Protein AF-0000000084497918 (afdb_homodimer)

pLDDT: mean 90.55, std 9.4, range [39.78, 98.81]

Organism: NCBI:txid312540

Secondary structure (DSSP, 8-state):
-TGGGS-HHHHHHHHHHHHHHHHHHHHHHHHHHHIIIIIHHHHGGG--HHHHHHHHHHHHHHHHHHHHHHHHHHHHHHHHHHHHH-SSTTHHHHSHHHHHHHHHHHHHHHHHHHHHHHHHHHHHHHHHHHHTT-HHHHHHHHHHHHHHHHHHHHHHHHHHHHHHHHHHH-/-TGGGS-HHHHHHHHHHHHHHHHHHHHHHHHHHHIIIIIHHHHGGG--HHHHHHHHHHHHHHHHHHHHHHHHHHHHHHHHHHHHH-SSTTHHHHSHHHHHHHHHHHHHHHHHHHHHHHHHHHHHHHHHHHHTT-HHHHHHHHHHHHHHHHHHHHHHHHHHHHHHHHHHH-

InterPro domains:
  IPR018729 Protein of unknown function DUF2269, transmembrane [PF10027] (16-165)

Radius of gyration: 22.17 Å; Cα contacts (8 Å, |Δi|>4): 293; chains: 2; bounding box: 46×60×48 Å

Foldseek 3Di:
DVCVPDPPVVVVVLVVLVVLLVVLLCLQLVVLCCCVVPVVVVLVVVVDPVVSVVVCVVVVVVSVVSNVVSLVSNVVSVVVVVCVVPVDPCCLPVPPLSVLSVVLVVLVVVLVCLLVVLCVVLVVVLVVVVVVVVVVVNVVSVVVSVVSSVVSSVSSVVSVVSVVVSVVVD/DVPVPDPPVVVVVLVVLVVLLVVLLCLQLVVLCCCVVPVVVVLVVVVDPVVSVVVCVVVVVVSVVSNVVSLVSNVVSVVVVVCVVPPDPCCLPVPPLSVLSVVLVVLVVVLVCLLVVLCVVLVVVLVVVVVVVVVVVNVVSVVVSVVSSVVSSVSSVVSVVSVVVSVVVD

Solvent-accessible surface area (backbone atoms only — not comparable to full-atom values): 17544 Å² total; per-residue (Å²): 105,80,52,75,76,48,54,70,70,56,48,51,52,48,32,51,44,50,37,53,27,52,52,24,46,21,47,40,53,9,32,50,48,35,40,66,72,35,48,55,64,46,46,62,72,68,79,41,70,69,59,37,52,52,50,52,49,50,38,48,55,54,46,48,52,53,38,52,52,21,48,54,46,33,52,54,37,48,51,54,50,46,54,70,66,45,88,47,76,66,39,40,78,72,36,74,55,26,37,45,52,48,53,38,51,52,50,50,51,51,38,51,50,52,52,50,48,45,51,56,53,53,46,53,49,41,56,56,32,58,77,68,66,41,63,69,60,42,51,54,51,50,52,53,52,49,51,53,50,49,52,40,48,51,49,49,53,50,41,52,46,43,54,42,41,39,57,50,74,89,105,80,51,76,76,48,55,70,69,57,49,50,52,49,31,50,44,50,38,53,28,51,52,24,47,22,46,40,54,8,32,51,48,35,38,66,73,36,48,54,65,45,45,61,71,68,78,40,71,68,60,38,52,51,50,52,49,50,37,48,54,53,46,48,52,53,39,53,54,21,48,53,47,33,50,55,37,48,51,53,49,46,54,69,66,45,87,45,77,65,38,40,78,73,35,73,56,26,39,45,52,47,53,38,52,53,50,49,51,52,38,50,50,53,52,50,50,46,49,56,55,52,47,52,50,41,56,57,32,56,78,67,67,40,64,69,60,41,51,54,50,50,54,52,53,49,52,53,51,49,52,41,49,53,50,48,54,51,40,52,46,43,54,42,41,39,57,50,75,90

Sequence (340 aa):
MFYLNLPPVEKIGLTIILFIHVLSAIIFVGGSIFIWLILWPESYKLNDEKIRTRLLGFVGKKFALYTNISLILLIATGLTMTYKYLENFSLYFTSTEGHILFIAEVLIIIMIVIMYGNNIYHGRLIVKLNEQNKFDEIKKIRKKTHVFSFITMILMVIIVLLMVALRVYYMFYLNLPPVEKIGLTIILFIHVLSAIIFVGGSIFIWLILWPESYKLNDEKIRTRLLGFVGKKFALYTNISLILLIATGLTMTYKYLENFSLYFTSTEGHILFIAEVLIIIMIVIMYGNNIYHGRLIVKLNEQNKFDEIKKIRKKTHVFSFITMILMVIIVLLMVALRVYY

Structure (mmCIF, N/CA/C/O backbone):
data_AF-0000000084497918-model_v1
#
loop_
_entity.id
_entity.type
_entity.pdbx_description
1 polymer 'Copper resistance protein D domain-containing protein'
#
loop_
_atom_site.group_PDB
_atom_site.id
_atom_site.type_symbol
_atom_site.label_atom_id
_atom_site.label_alt_id
_atom_site.label_comp_id
_atom_site.label_asym_id
_atom_site.label_entity_id
_atom_site.label_seq_id
_atom_site.pdbx_PDB_ins_code
_atom_site.Cartn_x
_atom_site.Cartn_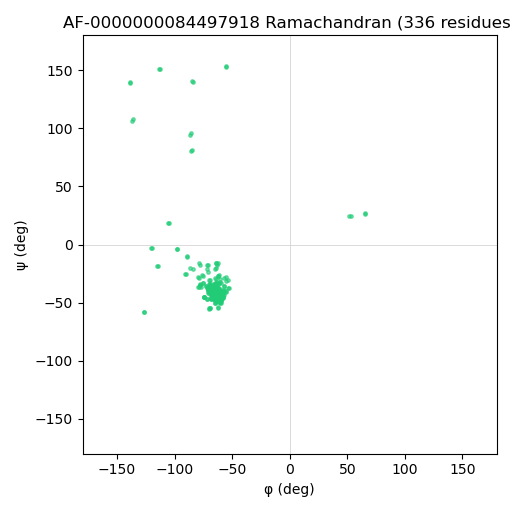y
_atom_site.Cartn_z
_atom_site.occupancy
_atom_site.B_iso_or_equiv
_atom_site.auth_seq_id
_atom_site.auth_comp_id
_atom_site.auth_asym_id
_atom_site.auth_atom_id
_atom_site.pdbx_PDB_model_num
ATOM 1 N N . MET A 1 1 ? 1.119 -23.609 -13.617 1 39.84 1 MET A N 1
ATOM 2 C CA . MET A 1 1 ? 1.863 -24.219 -14.719 1 39.84 1 MET A CA 1
ATOM 3 C C . MET A 1 1 ? 1.705 -23.406 -16 1 39.84 1 MET A C 1
ATOM 5 O O . MET A 1 1 ? 2.215 -23.781 -17.047 1 39.84 1 MET A O 1
ATOM 9 N N . PHE A 1 2 ? 0.611 -22.672 -15.922 1 45.22 2 PHE A N 1
ATOM 10 C CA . PHE A 1 2 ? 0.235 -22.047 -17.188 1 45.22 2 PHE A CA 1
ATOM 11 C C . PHE A 1 2 ? 1.388 -21.219 -17.75 1 45.22 2 PHE A C 1
ATOM 13 O O . PHE A 1 2 ? 1.629 -21.219 -18.953 1 45.22 2 PHE A O 1
ATOM 20 N N . TYR A 1 3 ? 2.193 -20.656 -16.781 1 53.22 3 TYR A N 1
ATOM 21 C CA . TYR A 1 3 ? 3.129 -19.656 -17.281 1 53.22 3 TYR A CA 1
ATOM 22 C C . TYR A 1 3 ? 4.395 -20.312 -17.828 1 53.22 3 TYR A C 1
ATOM 24 O O . TYR A 1 3 ? 5.203 -19.672 -18.484 1 53.22 3 TYR A O 1
ATOM 32 N N . LEU A 1 4 ? 4.703 -21.547 -17.438 1 53.91 4 LEU A N 1
ATOM 33 C CA . LEU A 1 4 ? 6.004 -22.156 -17.672 1 53.91 4 LEU A CA 1
ATOM 34 C C . LEU A 1 4 ? 6.285 -22.281 -19.172 1 53.91 4 LEU A C 1
ATOM 36 O O . LEU A 1 4 ? 7.426 -22.125 -19.609 1 53.91 4 LEU A O 1
ATOM 40 N N . ASN A 1 5 ? 5.211 -22.375 -19.859 1 64.5 5 ASN A N 1
ATOM 41 C CA . ASN A 1 5 ? 5.512 -22.672 -21.266 1 64.5 5 ASN A CA 1
ATOM 42 C C . ASN A 1 5 ? 5.301 -21.438 -22.141 1 64.5 5 ASN A C 1
ATOM 44 O O . ASN A 1 5 ? 5.223 -21.547 -23.359 1 64.5 5 ASN A O 1
ATOM 48 N N . LEU A 1 6 ? 5.281 -20.344 -21.484 1 70.62 6 LEU A N 1
ATOM 49 C CA . LEU A 1 6 ? 5.059 -19.141 -22.281 1 70.62 6 LEU A CA 1
ATOM 50 C C . LEU A 1 6 ? 6.367 -18.641 -22.891 1 70.62 6 LEU A C 1
ATOM 52 O O . LEU A 1 6 ? 7.422 -18.75 -22.266 1 70.62 6 LEU A O 1
ATOM 56 N N . PRO A 1 7 ? 6.297 -18.203 -24.141 1 82.94 7 PRO A N 1
ATOM 57 C CA . PRO A 1 7 ? 7.484 -17.562 -24.719 1 82.94 7 PRO A CA 1
ATOM 58 C C . PRO A 1 7 ? 7.988 -16.391 -23.875 1 82.94 7 PRO A C 1
ATOM 60 O O . PRO A 1 7 ? 7.215 -15.781 -23.125 1 82.94 7 PRO A O 1
ATOM 63 N N . PRO A 1 8 ? 9.25 -16.109 -23.953 1 79.75 8 PRO A N 1
ATOM 64 C CA . PRO A 1 8 ? 9.859 -15.062 -23.141 1 79.75 8 PRO A CA 1
ATOM 65 C C . PRO A 1 8 ? 9.141 -13.727 -23.266 1 79.75 8 PRO A C 1
ATOM 67 O O . PRO A 1 8 ? 8.969 -13.016 -22.266 1 79.75 8 PRO A O 1
ATOM 70 N N . VAL A 1 9 ? 8.664 -13.359 -24.422 1 83.19 9 VAL A N 1
ATOM 71 C CA . VAL A 1 9 ? 8.008 -12.078 -24.656 1 83.19 9 VAL A CA 1
ATOM 72 C C . VAL A 1 9 ? 6.691 -12.031 -23.875 1 83.19 9 VAL A C 1
ATOM 74 O O . VAL A 1 9 ? 6.324 -10.977 -23.344 1 83.19 9 VAL A O 1
ATOM 77 N N . GLU A 1 10 ? 5.992 -13.078 -23.812 1 85.88 10 GLU A N 1
ATOM 78 C CA . GLU A 1 10 ? 4.734 -13.148 -23.078 1 85.88 10 GLU A CA 1
ATOM 79 C C . GLU A 1 10 ? 4.969 -13.07 -21.578 1 85.88 10 GLU A C 1
ATOM 81 O O . GLU A 1 10 ? 4.18 -12.461 -20.859 1 85.88 10 GLU A O 1
ATOM 86 N N . LYS A 1 11 ? 6.09 -13.617 -2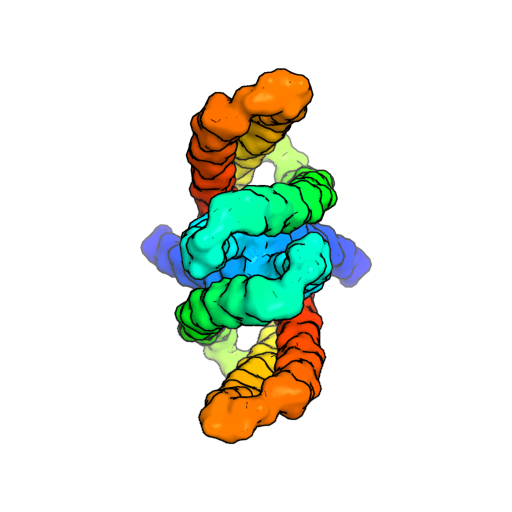1.141 1 89.94 11 LYS A N 1
ATOM 87 C CA . LYS A 1 11 ? 6.414 -13.555 -19.719 1 89.94 11 LYS A CA 1
ATOM 88 C C . LYS A 1 11 ? 6.727 -12.125 -19.297 1 89.94 11 LYS A C 1
ATOM 90 O O . LYS A 1 11 ? 6.32 -11.703 -18.203 1 89.94 11 LYS A O 1
ATOM 95 N N . ILE A 1 12 ? 7.367 -11.492 -20.156 1 91.12 12 ILE A N 1
ATOM 96 C CA . ILE A 1 12 ? 7.699 -10.102 -19.859 1 91.12 12 ILE A CA 1
ATOM 97 C C . ILE A 1 12 ? 6.422 -9.266 -19.797 1 91.12 12 ILE A C 1
ATOM 99 O O . ILE A 1 12 ? 6.238 -8.469 -18.875 1 91.12 12 ILE A O 1
ATOM 103 N N . GLY A 1 13 ? 5.559 -9.469 -20.781 1 92.75 13 GLY A N 1
ATOM 104 C CA . GLY A 1 13 ? 4.289 -8.758 -20.812 1 92.75 13 GLY A CA 1
ATOM 105 C C . GLY A 1 13 ? 3.449 -9 -19.562 1 92.75 13 GLY A C 1
ATOM 106 O O . GLY A 1 13 ? 2.885 -8.062 -19 1 92.75 13 GLY A O 1
ATOM 107 N N . LEU A 1 14 ? 3.434 -10.18 -19.109 1 93.06 14 LEU A N 1
ATOM 108 C CA . LEU A 1 14 ? 2.66 -10.531 -17.922 1 93.06 14 LEU A CA 1
ATOM 109 C C . LEU A 1 14 ? 3.283 -9.93 -16.672 1 93.06 14 LEU A C 1
ATOM 111 O O . LEU A 1 14 ? 2.566 -9.484 -15.766 1 93.06 14 LEU A O 1
ATOM 115 N N . THR A 1 15 ? 4.582 -9.977 -16.672 1 95.31 15 THR A N 1
ATOM 116 C CA . THR A 1 15 ? 5.277 -9.383 -15.539 1 95.31 15 THR A CA 1
ATOM 117 C C . THR A 1 15 ? 4.949 -7.895 -15.422 1 95.31 15 THR A C 1
ATOM 119 O O . THR A 1 15 ? 4.676 -7.395 -14.328 1 95.31 15 THR A O 1
ATOM 122 N N . ILE A 1 16 ? 4.914 -7.266 -16.547 1 97.12 16 ILE A N 1
ATOM 123 C CA . ILE A 1 16 ? 4.633 -5.836 -16.578 1 97.12 16 ILE A CA 1
ATOM 124 C C . ILE A 1 16 ? 3.197 -5.582 -16.125 1 97.12 16 ILE A C 1
ATOM 126 O O . ILE A 1 16 ? 2.951 -4.707 -15.281 1 97.12 16 ILE A O 1
ATOM 130 N N . ILE A 1 17 ? 2.281 -6.316 -16.609 1 97.31 17 ILE A N 1
ATOM 131 C CA . ILE A 1 17 ? 0.87 -6.148 -16.281 1 97.31 17 ILE A CA 1
ATOM 132 C C . ILE A 1 17 ? 0.655 -6.418 -14.789 1 97.31 17 ILE A C 1
ATOM 134 O O . ILE A 1 17 ? -0.019 -5.645 -14.102 1 97.31 17 ILE A O 1
ATOM 138 N N . LEU A 1 18 ? 1.266 -7.465 -14.336 1 97.19 18 LEU A N 1
ATOM 139 C CA . LEU A 1 18 ? 1.117 -7.824 -12.922 1 97.19 18 LEU A CA 1
ATOM 140 C C . LEU A 1 18 ? 1.774 -6.781 -12.031 1 97.19 18 LEU A C 1
ATOM 142 O O . LEU A 1 18 ? 1.247 -6.449 -10.961 1 97.19 18 LEU A O 1
ATOM 146 N N . PHE A 1 19 ? 2.902 -6.312 -12.469 1 98.25 19 PHE A N 1
ATOM 147 C CA . PHE A 1 19 ? 3.592 -5.293 -11.688 1 98.25 19 PHE A CA 1
ATOM 148 C C . PHE A 1 19 ? 2.736 -4.035 -11.562 1 98.25 19 PHE A C 1
ATOM 150 O O . PHE A 1 19 ? 2.598 -3.479 -10.477 1 98.25 19 PHE A O 1
ATOM 157 N N . ILE A 1 20 ? 2.178 -3.592 -12.656 1 98.62 20 ILE A N 1
ATOM 158 C CA . ILE A 1 20 ? 1.316 -2.414 -12.656 1 98.62 20 ILE A CA 1
ATOM 159 C C . ILE A 1 20 ? 0.116 -2.652 -11.742 1 98.62 20 ILE A C 1
ATOM 161 O O . ILE A 1 20 ? -0.272 -1.771 -10.977 1 98.62 20 ILE A O 1
ATOM 165 N N . HIS A 1 21 ? -0.454 -3.811 -11.859 1 98.62 21 HIS A N 1
ATOM 166 C CA . HIS A 1 21 ? -1.61 -4.152 -11.031 1 98.62 21 HIS A CA 1
ATOM 167 C C . HIS A 1 21 ? -1.267 -4.098 -9.547 1 98.62 21 HIS A C 1
ATOM 169 O O . HIS A 1 21 ? -1.955 -3.432 -8.773 1 98.62 21 HIS A O 1
ATOM 175 N N . VAL A 1 22 ? -0.159 -4.727 -9.172 1 98.5 22 VAL A N 1
ATOM 176 C CA . VAL A 1 22 ? 0.232 -4.84 -7.773 1 98.5 22 VAL A CA 1
ATOM 177 C C . VAL A 1 22 ? 0.614 -3.465 -7.23 1 98.5 22 VAL A C 1
ATOM 179 O O . VAL A 1 22 ? 0.212 -3.092 -6.125 1 98.5 22 VAL A O 1
ATOM 182 N N . LEU A 1 23 ? 1.349 -2.723 -7.984 1 98.69 23 LEU A N 1
ATOM 183 C CA . LEU A 1 23 ? 1.743 -1.387 -7.551 1 98.69 23 LEU A CA 1
ATOM 184 C C . LEU A 1 23 ? 0.522 -0.493 -7.363 1 98.69 23 LEU A C 1
ATOM 186 O O . LEU A 1 23 ? 0.448 0.271 -6.398 1 98.69 23 LEU A O 1
ATOM 190 N N . SER A 1 24 ? -0.4 -0.562 -8.289 1 98.81 24 SER A N 1
ATOM 191 C CA . SER A 1 24 ? -1.634 0.21 -8.18 1 98.81 24 SER A CA 1
ATOM 192 C C . SER A 1 24 ? -2.424 -0.177 -6.934 1 98.81 24 SER A C 1
ATOM 194 O O . SER A 1 24 ? -2.977 0.687 -6.25 1 98.81 24 SER A O 1
ATOM 196 N N . ALA A 1 25 ? -2.455 -1.446 -6.66 1 98.75 25 ALA A N 1
ATOM 197 C CA . ALA A 1 25 ? -3.141 -1.917 -5.461 1 98.75 25 ALA A CA 1
ATOM 198 C C . ALA A 1 25 ? -2.453 -1.397 -4.199 1 98.75 25 ALA A C 1
ATOM 200 O O . ALA A 1 25 ? -3.119 -0.993 -3.244 1 98.75 25 ALA A O 1
ATOM 201 N N . ILE A 1 26 ? -1.16 -1.351 -4.199 1 98.81 26 ILE A N 1
ATOM 202 C CA . ILE A 1 26 ? -0.374 -0.881 -3.062 1 98.81 26 ILE A CA 1
ATOM 203 C C . ILE A 1 26 ? -0.672 0.593 -2.803 1 98.81 26 ILE A C 1
ATOM 205 O O . ILE A 1 26 ? -0.871 0.999 -1.654 1 98.81 26 ILE A O 1
ATOM 209 N N . ILE A 1 27 ? -0.732 1.317 -3.852 1 98.69 27 ILE A N 1
ATOM 210 C CA . ILE A 1 27 ? -0.977 2.75 -3.723 1 98.69 27 ILE A CA 1
ATOM 211 C C . ILE A 1 27 ? -2.402 2.986 -3.23 1 98.69 27 ILE A C 1
ATOM 213 O O . ILE A 1 27 ? -2.625 3.77 -2.303 1 98.69 27 ILE A O 1
ATOM 217 N N . PHE A 1 28 ? -3.334 2.301 -3.84 1 98.62 28 PHE A N 1
ATOM 218 C CA . PHE A 1 28 ? -4.75 2.492 -3.549 1 98.62 28 PHE A CA 1
ATOM 219 C C . PHE A 1 28 ? -5.09 1.974 -2.158 1 98.62 28 PHE A C 1
ATOM 221 O O . PHE A 1 28 ? -5.551 2.732 -1.301 1 98.62 28 PHE A O 1
ATOM 228 N N . VAL A 1 29 ? -4.781 0.754 -1.876 1 98.62 29 VAL A N 1
ATOM 229 C CA . VAL A 1 29 ? -5.133 0.127 -0.606 1 98.62 29 VAL A CA 1
ATOM 230 C C . VAL A 1 29 ? -4.223 0.655 0.5 1 98.62 29 VAL A C 1
ATOM 232 O O . VAL A 1 29 ? -4.691 1.01 1.583 1 98.62 29 VAL A O 1
ATOM 235 N N . GLY A 1 30 ? -2.98 0.732 0.245 1 98.56 30 GLY A N 1
ATOM 236 C CA . GLY A 1 30 ? -2.027 1.227 1.226 1 98.56 30 GLY A CA 1
ATOM 237 C C . GLY A 1 30 ? -2.275 2.67 1.622 1 98.56 30 GLY A C 1
ATOM 238 O O . GLY A 1 30 ? -2.145 3.027 2.795 1 98.56 30 GLY A O 1
ATOM 239 N N . GLY A 1 31 ? -2.564 3.447 0.607 1 98.25 31 GLY A N 1
ATOM 240 C CA . GLY A 1 31 ? -2.906 4.828 0.909 1 98.25 31 GLY A CA 1
ATOM 241 C C . GLY A 1 31 ? -4.148 4.965 1.769 1 98.25 31 GLY A C 1
ATOM 242 O O . GLY A 1 31 ? -4.188 5.785 2.686 1 98.25 31 GLY A O 1
ATOM 243 N N . SER A 1 32 ? -5.129 4.184 1.489 1 97.75 32 SER A N 1
ATOM 244 C CA . SER A 1 32 ? -6.359 4.203 2.271 1 97.75 32 SER A CA 1
ATOM 245 C C . SER A 1 32 ? -6.102 3.783 3.717 1 97.75 32 SER A C 1
ATOM 247 O O . SER A 1 32 ? -6.609 4.41 4.648 1 97.75 32 SER A O 1
ATOM 249 N N . ILE A 1 33 ? -5.332 2.787 3.877 1 98.31 33 ILE A N 1
ATOM 250 C CA . ILE A 1 33 ? -5 2.311 5.215 1 98.31 33 ILE A CA 1
ATOM 251 C C . ILE A 1 33 ? -4.195 3.375 5.957 1 98.31 33 ILE A C 1
ATOM 253 O O . ILE A 1 33 ? -4.414 3.613 7.148 1 98.31 33 ILE A O 1
ATOM 257 N N . PHE A 1 34 ? -3.303 4.023 5.273 1 98.56 34 PHE A N 1
ATOM 258 C CA . PHE A 1 34 ? -2.484 5.078 5.859 1 98.56 34 PHE A CA 1
ATOM 259 C C . PHE A 1 34 ? -3.355 6.207 6.395 1 98.56 34 PHE A C 1
ATOM 261 O O . PHE A 1 34 ? -3.146 6.688 7.512 1 98.56 34 PHE A O 1
ATOM 268 N N . ILE A 1 35 ? -4.289 6.602 5.598 1 96.88 35 ILE A N 1
ATOM 269 C CA . ILE A 1 35 ? -5.16 7.699 6 1 96.88 35 ILE A CA 1
ATOM 270 C C . ILE A 1 35 ? -5.922 7.316 7.266 1 96.88 35 ILE A C 1
ATOM 272 O O . ILE A 1 35 ? -5.965 8.086 8.227 1 96.88 35 ILE A O 1
ATOM 276 N N . TRP A 1 36 ? -6.391 6.16 7.297 1 95.94 36 TRP A N 1
ATOM 277 C CA . TRP A 1 36 ? -7.262 5.77 8.398 1 95.94 36 TRP A CA 1
ATOM 278 C C . TRP A 1 36 ? -6.449 5.438 9.648 1 95.94 36 TRP A C 1
ATOM 280 O O . TRP A 1 36 ? -6.852 5.762 10.766 1 95.94 36 TRP A O 1
ATOM 290 N N . LEU A 1 37 ? -5.301 4.848 9.5 1 96 37 LEU A N 1
ATOM 291 C CA . LEU A 1 37 ? -4.559 4.355 10.656 1 96 37 LEU A CA 1
ATOM 292 C C . LEU A 1 37 ? -3.605 5.422 11.18 1 96 37 LEU A C 1
ATOM 294 O O . LEU A 1 37 ? -3.258 5.418 12.367 1 96 37 LEU A O 1
ATOM 298 N N . ILE A 1 38 ? -3.229 6.301 10.297 1 97.44 38 ILE A N 1
ATOM 299 C CA . ILE A 1 38 ? -2.104 7.137 10.703 1 97.44 38 ILE A CA 1
ATOM 300 C C . ILE A 1 38 ? -2.471 8.609 10.539 1 97.44 38 ILE A C 1
ATOM 302 O O . ILE A 1 38 ? -2.557 9.352 11.523 1 97.44 38 ILE A O 1
ATOM 306 N N . LEU A 1 39 ? -2.832 9.039 9.383 1 96.94 39 LEU A N 1
ATOM 307 C CA . LEU A 1 39 ? -3.014 10.469 9.133 1 96.94 39 LEU A CA 1
ATOM 308 C C . LEU A 1 39 ? -4.219 11.008 9.891 1 96.94 39 LEU A C 1
ATOM 310 O O . LEU A 1 39 ? -4.121 12.039 10.562 1 96.94 39 LEU A O 1
ATOM 314 N N . TRP A 1 40 ? -5.277 10.258 9.805 1 93.88 40 TRP A N 1
ATOM 315 C CA . TRP A 1 40 ? -6.516 10.727 10.414 1 93.88 40 TRP A CA 1
ATOM 316 C C . TRP A 1 40 ? -6.359 10.883 11.922 1 93.88 40 TRP A C 1
ATOM 318 O O . TRP A 1 40 ? -6.582 11.969 12.461 1 93.88 40 TRP A O 1
ATOM 328 N N . PRO A 1 41 ? -5.945 9.93 12.633 1 94.94 41 PRO A N 1
ATOM 329 C CA . PRO A 1 41 ? -5.809 10.102 14.078 1 94.94 41 PRO A CA 1
ATOM 330 C C . PRO A 1 41 ? -4.734 11.117 14.453 1 94.94 41 PRO A C 1
ATOM 332 O O . PRO A 1 41 ? -4.914 11.898 15.398 1 94.94 41 PRO A O 1
ATOM 335 N N . GLU A 1 42 ? -3.654 11.211 13.719 1 95.19 42 GLU A N 1
ATOM 336 C CA . GLU A 1 42 ? -2.551 12.094 14.078 1 95.19 42 GLU A CA 1
ATOM 337 C C . GLU A 1 42 ? -2.889 13.547 13.766 1 95.19 42 GLU A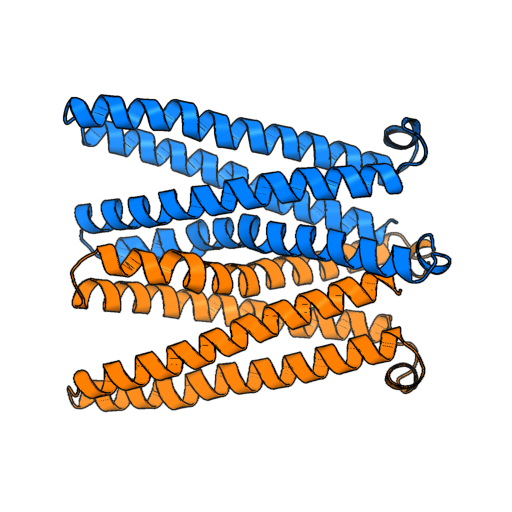 C 1
ATOM 339 O O . GLU A 1 42 ? -2.342 14.461 14.383 1 95.19 42 GLU A O 1
ATOM 344 N N . SER A 1 43 ? -3.756 13.758 12.82 1 92.31 43 SER A N 1
ATOM 345 C CA . SER A 1 43 ? -4.145 15.117 12.469 1 92.31 43 SER A CA 1
ATOM 346 C C . SER A 1 43 ? -4.871 15.805 13.625 1 92.31 43 SER A C 1
ATOM 348 O O . SER A 1 43 ? -4.898 17.031 13.703 1 92.31 43 SER A O 1
ATOM 350 N N . TYR A 1 44 ? -5.43 15.094 14.562 1 92.25 44 TYR A N 1
ATOM 351 C CA . TYR A 1 44 ? -6.129 15.656 15.703 1 92.25 44 TYR A CA 1
ATOM 352 C C . TYR A 1 44 ? -5.148 16.312 16.672 1 92.25 44 TYR A C 1
ATOM 354 O O . TYR A 1 44 ? -5.539 17.141 17.5 1 92.25 44 TYR A O 1
ATOM 362 N N . LYS A 1 45 ? -3.926 16.016 16.594 1 93.12 45 LYS A N 1
ATOM 363 C CA . LYS A 1 45 ? -2.914 16.531 17.516 1 93.12 45 LYS A CA 1
ATOM 364 C C . LYS A 1 45 ? -2.525 17.969 17.141 1 93.12 45 LYS A C 1
ATOM 366 O O . LYS A 1 45 ? -1.876 18.656 17.922 1 93.12 45 LYS A O 1
ATOM 371 N N . LEU A 1 46 ? -2.842 18.422 15.984 1 89.62 46 LEU A N 1
ATOM 372 C CA . LEU A 1 46 ? -2.607 19.797 15.586 1 89.62 46 LEU A CA 1
ATOM 373 C C . LEU A 1 46 ? -3.414 20.766 16.453 1 89.62 46 LEU A C 1
ATOM 375 O O . LEU A 1 46 ? -3.082 21.938 16.562 1 89.62 46 LEU A O 1
ATOM 379 N N . ASN A 1 47 ? -4.387 20.391 17.141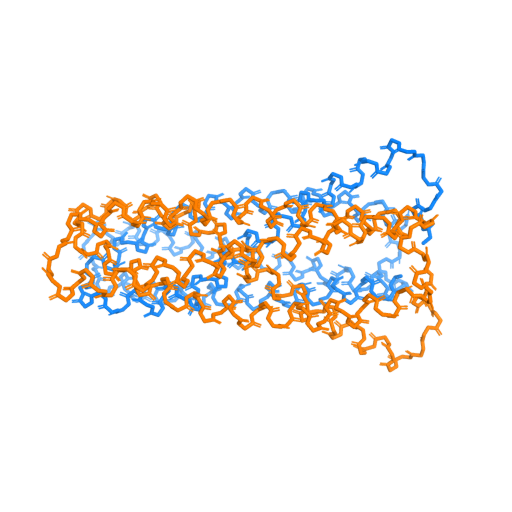 1 87.31 47 ASN A N 1
ATOM 380 C CA . ASN A 1 47 ? -5.211 21.172 18.062 1 87.31 47 ASN A CA 1
ATOM 381 C C . ASN A 1 47 ? -5.77 22.422 17.406 1 87.31 47 ASN A C 1
ATOM 383 O O . ASN A 1 47 ? -5.848 23.484 18.031 1 87.31 47 ASN A O 1
ATOM 387 N N . ASP A 1 48 ? -5.926 22.5 16.125 1 89.06 48 ASP A N 1
ATOM 388 C CA . ASP A 1 48 ? -6.559 23.547 15.32 1 89.06 48 ASP A CA 1
ATOM 389 C C . ASP A 1 48 ? -7.434 22.938 14.227 1 89.06 48 ASP A C 1
ATOM 391 O O . ASP A 1 48 ? -6.922 22.453 13.211 1 89.06 48 ASP A O 1
ATOM 395 N N . GLU A 1 49 ? -8.711 23.031 14.422 1 86.31 49 GLU A N 1
ATOM 396 C CA . GLU A 1 49 ? -9.68 22.359 13.555 1 86.31 49 GLU A CA 1
ATOM 397 C C . GLU A 1 49 ? -9.641 22.938 12.141 1 86.31 49 GLU A C 1
ATOM 399 O O . GLU A 1 49 ? -9.82 22.203 11.164 1 86.31 49 GLU A O 1
ATOM 404 N N . LYS A 1 50 ? -9.43 24.188 12.008 1 86.75 50 LYS A N 1
ATOM 405 C CA . LYS A 1 50 ? -9.383 24.828 10.695 1 86.75 50 LYS A CA 1
ATOM 406 C C . LYS A 1 50 ? -8.18 24.344 9.898 1 86.75 50 LYS A C 1
ATOM 408 O O . LYS A 1 50 ? -8.305 24.016 8.711 1 86.75 50 LYS A O 1
ATOM 413 N N . ILE A 1 51 ? -7.09 24.234 10.57 1 89.44 51 ILE A N 1
ATOM 414 C CA . ILE A 1 51 ? -5.859 23.797 9.922 1 89.44 51 ILE A CA 1
ATOM 415 C C . ILE A 1 51 ? -5.98 22.312 9.555 1 89.44 51 ILE A C 1
ATOM 417 O O . ILE A 1 51 ? -5.598 21.906 8.461 1 89.44 51 ILE A O 1
ATOM 421 N N . ARG A 1 52 ? -6.559 21.578 10.453 1 90.12 52 ARG A N 1
ATOM 422 C CA . ARG A 1 52 ? -6.766 20.156 10.234 1 90.12 52 ARG A CA 1
ATOM 423 C C . ARG A 1 52 ? -7.641 19.922 9.008 1 90.12 52 ARG A C 1
ATOM 425 O O . ARG A 1 52 ? -7.309 19.094 8.148 1 90.12 52 ARG A O 1
ATOM 432 N N . THR A 1 53 ? -8.734 20.609 8.938 1 84.88 53 THR A N 1
ATOM 433 C CA . THR A 1 53 ? -9.68 20.453 7.84 1 84.88 53 THR A CA 1
ATOM 434 C C . THR A 1 53 ? -9.031 20.828 6.512 1 84.88 53 THR A C 1
ATOM 436 O O . THR A 1 53 ? -9.242 20.156 5.5 1 84.88 53 THR A O 1
ATOM 439 N N . ARG A 1 54 ? -8.25 21.875 6.527 1 87.25 54 ARG A N 1
ATOM 440 C CA . ARG A 1 54 ? -7.555 22.297 5.316 1 87.25 54 ARG A CA 1
ATOM 441 C C . ARG A 1 54 ? -6.555 21.25 4.855 1 87.25 54 ARG A C 1
ATOM 443 O O . ARG A 1 54 ? -6.496 20.906 3.67 1 87.25 54 ARG A O 1
ATOM 450 N N . LEU A 1 55 ? -5.82 20.781 5.793 1 91.62 55 LEU A N 1
ATOM 451 C CA . LEU A 1 55 ? -4.824 19.766 5.469 1 91.62 55 LEU A CA 1
ATOM 452 C C . LEU A 1 55 ? -5.48 18.516 4.887 1 91.62 55 LEU A C 1
ATOM 454 O O . LEU A 1 55 ? -5.059 18.016 3.84 1 91.62 55 LEU A O 1
ATOM 458 N N . LEU A 1 56 ? -6.488 18 5.559 1 90.25 56 LEU A N 1
ATOM 459 C CA . LEU A 1 56 ? -7.176 16.797 5.113 1 90.25 56 LEU A CA 1
ATOM 460 C C . LEU A 1 56 ? -7.844 17.016 3.762 1 90.25 56 LEU A C 1
ATOM 462 O O . LEU A 1 56 ? -7.953 16.094 2.957 1 90.25 56 LEU A O 1
ATOM 466 N N . GLY A 1 57 ? -8.281 18.234 3.562 1 88.31 57 GLY A N 1
ATOM 467 C CA . GLY A 1 57 ? -8.828 18.594 2.262 1 88.31 57 GLY A CA 1
ATOM 468 C C . GLY A 1 57 ? -7.812 18.5 1.142 1 88.31 57 GLY A C 1
ATOM 469 O O . GLY A 1 57 ? -8.078 17.906 0.093 1 88.31 57 GLY A O 1
ATOM 470 N N . PHE A 1 58 ? -6.621 19.031 1.369 1 91.88 58 PHE A N 1
ATOM 471 C CA . PHE A 1 58 ? -5.547 19 0.382 1 91.88 58 PHE A CA 1
ATOM 472 C C . PHE A 1 58 ? -5.098 17.578 0.113 1 91.88 58 PHE A C 1
ATOM 474 O O . PHE A 1 58 ? -4.98 17.156 -1.043 1 91.88 58 PHE A O 1
ATOM 481 N N . VAL A 1 59 ? -4.887 16.891 1.154 1 95.19 59 VAL A N 1
ATOM 482 C CA . VAL A 1 59 ? -4.406 15.516 1.054 1 95.19 59 VAL A CA 1
ATOM 483 C C . VAL A 1 59 ? -5.473 14.648 0.396 1 95.19 59 VAL A C 1
ATOM 485 O O . VAL A 1 59 ? -5.168 13.828 -0.477 1 95.19 59 VAL A O 1
ATOM 488 N N . GLY A 1 60 ? -6.719 14.828 0.822 1 92.81 60 GLY A N 1
ATOM 489 C CA . GLY A 1 60 ? -7.82 14.07 0.256 1 92.81 60 GLY A CA 1
ATOM 490 C C . GLY A 1 60 ? -7.973 14.258 -1.241 1 92.81 60 GLY A C 1
ATOM 491 O O . GLY A 1 60 ? -8.211 13.297 -1.976 1 92.81 60 GLY A O 1
ATOM 492 N N . LYS A 1 61 ? -7.895 15.461 -1.676 1 91.69 61 LYS A N 1
ATOM 493 C CA . LYS A 1 61 ? -8.023 15.773 -3.096 1 91.69 61 LYS A CA 1
ATOM 494 C C . LYS A 1 61 ? -6.91 15.117 -3.908 1 91.69 61 LYS A C 1
ATOM 496 O O . LYS A 1 61 ? -7.172 14.539 -4.965 1 91.69 61 LYS A O 1
ATOM 501 N N . LYS A 1 62 ? -5.734 15.258 -3.467 1 96.75 62 LYS A N 1
ATOM 502 C CA . LYS A 1 62 ? -4.605 14.648 -4.16 1 96.75 62 LYS A CA 1
ATOM 503 C C . LYS A 1 62 ? -4.707 13.125 -4.152 1 96.75 62 LYS A C 1
ATOM 505 O O . LYS A 1 62 ? -4.465 12.477 -5.168 1 96.75 62 LYS A O 1
ATOM 510 N N . PHE A 1 63 ? -5.07 12.625 -3.018 1 96.75 63 PHE A N 1
ATOM 511 C CA . PHE A 1 63 ? -5.215 11.18 -2.918 1 96.75 63 PHE A CA 1
ATOM 512 C C . PHE A 1 63 ? -6.309 10.68 -3.85 1 96.75 63 PHE A C 1
ATOM 514 O O . PHE A 1 63 ? -6.203 9.586 -4.414 1 96.75 63 PHE A O 1
ATOM 521 N N . ALA A 1 64 ? -7.367 11.414 -3.984 1 94.06 64 ALA A N 1
ATOM 522 C CA . ALA A 1 64 ? -8.438 11.039 -4.902 1 94.06 64 ALA A CA 1
ATOM 523 C C . ALA A 1 64 ? -7.914 10.891 -6.328 1 94.06 64 ALA A C 1
ATOM 525 O O . ALA A 1 64 ? -8.336 9.992 -7.059 1 94.06 64 ALA A O 1
ATOM 526 N N . LEU A 1 65 ? -7.07 11.695 -6.711 1 96.19 65 LEU A N 1
ATOM 527 C CA . LEU A 1 65 ? -6.453 11.602 -8.031 1 96.19 65 LEU A CA 1
ATOM 528 C C . LEU A 1 65 ? -5.707 10.281 -8.188 1 96.19 65 LEU A C 1
ATOM 530 O O . LEU A 1 65 ? -5.898 9.562 -9.172 1 96.19 65 LEU A O 1
ATOM 534 N N . TYR A 1 66 ? -4.887 9.945 -7.234 1 97.69 66 TYR A N 1
ATOM 535 C CA . TYR A 1 66 ? -4.109 8.719 -7.289 1 97.69 66 TYR A CA 1
ATOM 536 C C . TYR A 1 66 ? -5.016 7.496 -7.176 1 97.69 66 TYR A C 1
ATOM 538 O O . TYR A 1 66 ? -4.738 6.449 -7.77 1 97.69 66 TYR A O 1
ATOM 546 N N . THR A 1 67 ? -6.047 7.652 -6.359 1 96.88 67 THR A N 1
ATOM 547 C CA . THR A 1 67 ? -7.039 6.59 -6.25 1 96.88 67 THR A CA 1
ATOM 548 C C . THR A 1 67 ? -7.691 6.32 -7.605 1 96.88 67 THR A C 1
ATOM 550 O O . THR A 1 67 ? -7.781 5.168 -8.039 1 96.88 67 THR A O 1
ATOM 553 N N . ASN A 1 68 ? -8.102 7.344 -8.32 1 97 68 ASN A N 1
ATOM 554 C CA . ASN A 1 68 ? -8.742 7.191 -9.617 1 97 68 ASN A CA 1
ATOM 555 C C . ASN A 1 68 ? -7.805 6.555 -10.641 1 97 68 ASN A C 1
ATOM 557 O O . ASN A 1 68 ? -8.203 5.645 -11.367 1 97 68 ASN A O 1
ATOM 561 N N . ILE A 1 69 ? -6.637 7.051 -10.648 1 98.31 69 ILE A N 1
ATOM 562 C CA . ILE A 1 69 ? -5.652 6.504 -11.578 1 98.31 69 ILE A CA 1
ATOM 563 C C . ILE A 1 69 ? -5.406 5.031 -11.25 1 98.31 69 ILE A C 1
ATOM 565 O O . ILE A 1 69 ? -5.398 4.184 -12.148 1 98.31 69 ILE A O 1
ATOM 569 N N . SER A 1 70 ? -5.215 4.715 -10.016 1 98.56 70 SER A N 1
ATOM 570 C CA . SER A 1 70 ? -4.965 3.344 -9.586 1 98.56 70 SER A CA 1
ATOM 571 C C . SER A 1 70 ? -6.137 2.432 -9.93 1 98.56 70 SER A C 1
ATOM 573 O O . SER A 1 70 ? -5.938 1.303 -10.383 1 98.56 70 SER A O 1
ATOM 575 N N . LEU A 1 71 ? -7.32 2.934 -9.75 1 98 71 LEU A N 1
ATOM 576 C CA . LEU A 1 71 ? -8.5 2.123 -10.016 1 98 71 LEU A CA 1
ATOM 577 C C . LEU A 1 71 ? -8.625 1.797 -11.5 1 98 71 LEU A C 1
ATOM 579 O O . LEU A 1 71 ? -8.969 0.672 -11.867 1 98 71 LEU A O 1
ATOM 583 N N . ILE A 1 72 ? -8.391 2.764 -12.32 1 98.38 72 ILE A N 1
ATOM 584 C CA . ILE A 1 72 ? -8.422 2.545 -13.758 1 98.38 72 ILE A CA 1
ATOM 585 C C . ILE A 1 72 ? -7.402 1.478 -14.141 1 98.38 72 ILE A C 1
ATOM 587 O O . ILE A 1 72 ? -7.715 0.547 -14.891 1 98.38 72 ILE A O 1
ATOM 591 N N . LEU A 1 73 ? -6.227 1.617 -13.609 1 98.75 73 LEU A N 1
ATOM 592 C CA . LEU A 1 73 ? -5.16 0.661 -13.898 1 98.75 73 LEU A CA 1
ATOM 593 C C . LEU A 1 73 ? -5.504 -0.715 -13.336 1 98.75 73 LEU A C 1
ATOM 595 O O . LEU A 1 73 ? -5.254 -1.734 -13.984 1 98.75 73 LEU A O 1
ATOM 599 N N . LEU A 1 74 ? -6.059 -0.775 -12.18 1 98.69 74 LEU A N 1
ATOM 600 C CA . LEU A 1 74 ? -6.449 -2.033 -11.555 1 98.69 74 LEU A CA 1
ATOM 601 C C . LEU A 1 74 ? -7.508 -2.75 -12.383 1 98.69 74 LEU A C 1
ATOM 603 O O . LEU A 1 74 ? -7.414 -3.961 -12.609 1 98.69 74 LEU A O 1
ATOM 607 N N . ILE A 1 75 ? -8.484 -1.982 -12.797 1 98 75 ILE A N 1
ATOM 608 C CA . ILE A 1 75 ? -9.57 -2.568 -13.578 1 98 75 ILE A CA 1
ATOM 609 C C . ILE A 1 75 ? -9.023 -3.072 -14.914 1 98 75 ILE A C 1
ATOM 611 O O . ILE A 1 75 ? -9.289 -4.211 -15.312 1 98 75 ILE A O 1
ATOM 615 N N . ALA A 1 76 ? -8.266 -2.266 -15.57 1 98.19 76 ALA A N 1
ATOM 616 C CA . ALA A 1 76 ? -7.719 -2.625 -16.875 1 98.19 76 ALA A CA 1
ATOM 617 C C . ALA A 1 76 ? -6.82 -3.855 -16.781 1 98.19 76 ALA A C 1
ATOM 619 O O . ALA A 1 76 ? -6.973 -4.809 -17.547 1 98.19 76 ALA A O 1
ATOM 620 N N . THR A 1 77 ? -5.898 -3.875 -15.852 1 98 77 THR A N 1
ATOM 621 C CA . THR A 1 77 ? -4.973 -4.992 -15.703 1 98 77 THR A CA 1
ATOM 622 C C . THR A 1 77 ? -5.691 -6.219 -15.156 1 98 77 THR A C 1
ATOM 624 O O . THR A 1 77 ? -5.43 -7.344 -15.586 1 98 77 THR A O 1
ATOM 627 N N . GLY A 1 78 ? -6.602 -5.992 -14.219 1 96.69 78 GLY A N 1
ATOM 628 C CA . GLY A 1 78 ? -7.363 -7.102 -13.664 1 96.69 78 GLY A CA 1
ATOM 629 C C . GLY A 1 78 ? -8.203 -7.824 -14.703 1 96.69 78 GLY A C 1
ATOM 630 O O . GLY A 1 78 ? -8.227 -9.055 -14.734 1 96.69 78 GLY A O 1
ATOM 631 N N . LEU A 1 79 ? -8.867 -7.09 -15.523 1 95.12 79 LEU A N 1
ATOM 632 C CA . LEU A 1 79 ? -9.695 -7.684 -16.578 1 95.12 79 LEU A CA 1
ATOM 633 C C . LEU A 1 79 ? -8.828 -8.422 -17.578 1 95.12 79 LEU A C 1
ATOM 635 O O . LEU A 1 79 ? -9.211 -9.492 -18.078 1 95.12 79 LEU A O 1
ATOM 639 N N . THR A 1 80 ? -7.723 -7.875 -17.922 1 94.75 80 THR A N 1
ATOM 640 C CA . THR A 1 80 ? -6.797 -8.523 -18.859 1 94.75 80 THR A CA 1
ATOM 641 C C . THR A 1 80 ? -6.316 -9.859 -18.297 1 94.75 80 THR A C 1
ATOM 643 O O . THR A 1 80 ? -6.328 -10.867 -19 1 94.75 80 THR A O 1
ATOM 646 N N . MET A 1 81 ? -5.984 -9.898 -17.062 1 93.56 81 MET A N 1
ATOM 647 C CA . MET A 1 81 ? -5.496 -11.133 -16.438 1 93.56 81 MET A CA 1
ATOM 648 C C . MET A 1 81 ? -6.625 -12.141 -16.281 1 93.56 81 MET A C 1
ATOM 650 O O . MET A 1 81 ? -6.41 -13.344 -16.422 1 93.56 81 MET A O 1
ATOM 654 N N . THR A 1 82 ? -7.785 -11.625 -15.953 1 92.31 82 THR A N 1
ATOM 655 C CA . THR A 1 82 ? -8.945 -12.508 -15.844 1 92.31 82 THR A CA 1
ATOM 656 C C . THR A 1 82 ? -9.242 -13.172 -17.188 1 92.31 82 THR A C 1
ATOM 658 O O . THR A 1 82 ? -9.531 -14.375 -17.234 1 92.31 82 THR A O 1
ATOM 661 N N . TYR A 1 83 ? -9.156 -12.422 -18.219 1 90.06 83 TYR A N 1
ATOM 662 C CA . TYR A 1 83 ? -9.414 -12.938 -19.547 1 90.06 83 TYR A CA 1
ATOM 663 C C . TYR A 1 83 ? -8.414 -14.031 -19.922 1 90.06 83 TYR A C 1
ATOM 665 O O . TYR A 1 83 ? -8.789 -15.047 -20.5 1 90.06 83 TYR A O 1
ATOM 673 N N . LYS A 1 84 ? -7.234 -13.875 -19.578 1 85.19 84 LYS A N 1
ATOM 674 C CA . LYS A 1 84 ? -6.191 -14.852 -19.875 1 85.19 84 LYS A CA 1
ATOM 675 C C . LYS A 1 84 ? -6.336 -16.094 -19.016 1 85.19 84 LYS A C 1
ATOM 677 O O . LYS A 1 84 ? -6.02 -17.203 -19.438 1 85.19 84 LYS A O 1
ATOM 682 N N . TYR A 1 85 ? -6.746 -15.797 -17.875 1 82.44 85 TYR A N 1
ATOM 683 C CA . TYR A 1 85 ? -6.887 -16.891 -16.922 1 82.44 85 TYR A CA 1
ATOM 684 C C . TYR A 1 85 ? -8.109 -17.734 -17.234 1 82.44 85 TYR A C 1
ATOM 686 O O . TYR A 1 85 ? -8.039 -18.969 -17.203 1 82.44 85 TYR A O 1
ATOM 694 N N . LEU A 1 86 ? -9.219 -17.062 -17.516 1 82.62 86 LEU A N 1
ATOM 695 C CA . LEU A 1 86 ? -10.469 -17.781 -17.766 1 82.62 86 LEU A CA 1
ATOM 696 C C . LEU A 1 86 ? -10.578 -18.188 -19.219 1 82.62 86 LEU A C 1
ATOM 698 O O . LEU A 1 86 ? -10.891 -17.359 -20.078 1 82.62 86 LEU A O 1
ATOM 702 N N . GLU A 1 87 ? -10.234 -19.25 -19.625 1 79.25 87 GLU A N 1
ATOM 703 C CA . GLU A 1 87 ? -10.367 -19.75 -21 1 79.25 87 GLU A CA 1
ATOM 704 C C . GLU A 1 87 ? -11.836 -19.812 -21.422 1 79.25 87 GLU A C 1
ATOM 706 O O . GLU A 1 87 ? -12.156 -19.594 -22.594 1 79.25 87 GLU A O 1
ATOM 711 N N . ASN A 1 88 ? -12.664 -20.109 -20.422 1 85.56 88 ASN A N 1
ATOM 712 C CA . ASN A 1 88 ? -14.109 -20.219 -20.625 1 85.56 88 ASN A CA 1
ATOM 713 C C . ASN A 1 88 ? -14.891 -19.578 -19.484 1 85.56 88 ASN A C 1
ATOM 715 O O . ASN A 1 88 ? -14.547 -19.75 -18.312 1 85.56 88 ASN A O 1
ATOM 719 N N . PHE A 1 89 ? -15.906 -18.922 -19.844 1 87.5 89 PHE A N 1
ATOM 720 C CA . PHE A 1 89 ? -16.719 -18.188 -18.891 1 87.5 89 PHE A CA 1
ATOM 721 C C . PHE A 1 89 ? -17.391 -19.125 -17.891 1 87.5 89 PHE A C 1
ATOM 723 O O . PHE A 1 89 ? -17.641 -18.75 -16.75 1 87.5 89 PHE A O 1
ATOM 730 N N . SER A 1 90 ? -17.656 -20.281 -18.281 1 88 90 SER A N 1
ATOM 731 C CA . SER A 1 90 ? -18.312 -21.234 -17.406 1 88 90 SER A CA 1
ATOM 732 C C . SER A 1 90 ? -17.453 -21.578 -16.188 1 88 90 SER A C 1
ATOM 734 O O . SER A 1 90 ? -17.969 -22.047 -15.172 1 88 90 SER A O 1
ATOM 736 N N . LEU A 1 91 ? -16.234 -21.25 -16.297 1 86.62 91 LEU A N 1
ATOM 737 C CA . LEU A 1 91 ? -15.305 -21.594 -15.234 1 86.62 91 LEU A CA 1
ATOM 738 C C . LEU A 1 91 ? -15.555 -20.719 -14 1 86.62 91 LEU A C 1
ATOM 740 O O . LEU A 1 91 ? -15.227 -21.125 -12.883 1 86.62 91 LEU A O 1
ATOM 744 N N . TYR A 1 92 ? -16.172 -19.641 -14.258 1 89.62 92 TYR A N 1
ATOM 745 C CA . TYR A 1 92 ? -16.547 -18.781 -13.133 1 89.62 92 TYR A CA 1
ATOM 746 C C . TYR A 1 92 ? -17.406 -19.562 -12.133 1 89.62 92 TYR A C 1
ATOM 748 O O . TYR A 1 92 ? -17.328 -19.312 -10.93 1 89.62 92 TYR A O 1
ATOM 756 N N . PHE A 1 93 ? -18.109 -20.531 -12.656 1 91.06 93 PHE A N 1
ATOM 757 C CA . PHE A 1 93 ? -19.141 -21.141 -11.836 1 91.06 93 PHE A CA 1
ATOM 758 C C . PHE A 1 93 ? -18.859 -22.625 -11.641 1 91.06 93 PHE A C 1
ATOM 760 O O . PHE A 1 93 ? -19.547 -23.297 -10.875 1 91.06 93 PHE A O 1
ATOM 767 N N . THR A 1 94 ? -17.844 -23.109 -12.25 1 89.56 94 THR A N 1
ATOM 768 C CA . THR A 1 94 ? -17.625 -24.562 -12.195 1 89.56 94 THR A CA 1
ATOM 769 C C . THR A 1 94 ? -16.344 -24.891 -11.445 1 89.56 94 THR A C 1
ATOM 771 O O . THR A 1 94 ? -16.141 -26.016 -11.008 1 89.56 94 THR A O 1
ATOM 774 N N . SER A 1 95 ? -15.477 -23.922 -11.305 1 87.38 95 SER A N 1
ATOM 775 C CA . SER A 1 95 ? -14.219 -24.156 -10.602 1 87.38 95 SER A CA 1
ATOM 776 C C . SER A 1 95 ? -14.141 -23.359 -9.305 1 87.38 95 SER A C 1
ATOM 778 O O . SER A 1 95 ? -14.797 -22.328 -9.172 1 87.38 95 SER A O 1
ATOM 780 N N . THR A 1 96 ? -13.438 -23.859 -8.352 1 87.38 96 THR A N 1
ATOM 781 C CA . THR A 1 96 ? -13.234 -23.172 -7.086 1 87.38 96 THR A CA 1
ATOM 782 C C . THR A 1 96 ? -12.539 -21.828 -7.309 1 87.38 96 THR A C 1
ATOM 784 O O . THR A 1 96 ? -12.945 -20.812 -6.738 1 87.38 96 THR A O 1
ATOM 787 N N . GLU A 1 97 ? -11.539 -21.812 -8.164 1 87.38 97 GLU A N 1
ATOM 788 C CA . GLU A 1 97 ? -10.82 -20.594 -8.5 1 87.38 97 GLU A CA 1
ATOM 789 C C . GLU A 1 97 ? -11.75 -19.578 -9.164 1 87.38 97 GLU A C 1
ATOM 791 O O . GLU A 1 97 ? -11.664 -18.375 -8.891 1 87.38 97 GLU A O 1
ATOM 796 N N . GLY A 1 98 ? -12.516 -20.094 -10.023 1 90.94 98 GLY A N 1
ATOM 797 C CA . GLY A 1 98 ? -13.469 -19.234 -10.688 1 90.94 98 GLY A CA 1
ATOM 798 C C . GLY A 1 98 ? -14.469 -18.594 -9.742 1 90.94 98 GLY A C 1
ATOM 799 O O . GLY A 1 98 ? -14.805 -17.422 -9.883 1 90.94 98 GLY A O 1
ATOM 800 N N . HIS A 1 99 ? -14.898 -19.328 -8.766 1 93.12 99 HIS A N 1
ATOM 801 C CA . HIS A 1 99 ? -15.836 -18.797 -7.777 1 93.12 99 HIS A CA 1
ATOM 802 C C . HIS A 1 99 ? -15.203 -17.672 -6.961 1 93.12 99 HIS A C 1
ATOM 804 O O . HIS A 1 99 ? -15.836 -16.656 -6.719 1 93.12 99 HIS A O 1
ATOM 810 N N . ILE A 1 100 ? -14.016 -17.891 -6.543 1 94.44 100 ILE A N 1
ATOM 811 C CA . ILE A 1 100 ? -13.305 -16.875 -5.766 1 94.44 100 ILE A CA 1
ATOM 812 C C . ILE A 1 100 ? -13.148 -15.609 -6.59 1 94.44 100 ILE A C 1
ATOM 814 O O . ILE A 1 100 ? -13.406 -14.508 -6.094 1 94.44 100 ILE A O 1
ATOM 818 N N . LEU A 1 101 ? -12.742 -15.812 -7.801 1 94.94 101 LEU A N 1
ATOM 819 C CA . LEU A 1 101 ? -12.555 -14.68 -8.703 1 94.94 101 LEU A CA 1
ATOM 820 C C . LEU A 1 101 ? -13.859 -13.93 -8.922 1 94.94 101 LEU A C 1
ATOM 822 O O . LEU A 1 101 ? -13.883 -12.695 -8.906 1 94.94 101 LEU A O 1
ATOM 826 N N . PHE A 1 102 ? -14.914 -14.617 -9.062 1 95.31 102 PHE A N 1
ATOM 827 C CA . PHE A 1 102 ? -16.234 -14.023 -9.273 1 95.31 102 PHE A CA 1
ATOM 828 C C . PHE A 1 102 ? -16.656 -13.203 -8.062 1 95.31 102 PHE A C 1
ATOM 830 O O . PHE A 1 102 ? -17.078 -12.047 -8.203 1 95.31 102 PHE A O 1
ATOM 837 N N . ILE A 1 103 ? -16.547 -13.734 -6.93 1 97.12 103 ILE A N 1
ATOM 838 C CA . ILE A 1 103 ? -16.938 -13.047 -5.699 1 97.12 103 ILE A CA 1
ATOM 839 C C . ILE A 1 103 ? -16.094 -11.781 -5.539 1 97.12 103 ILE A C 1
ATOM 841 O O . ILE A 1 103 ? -16.625 -10.719 -5.195 1 97.12 103 ILE A O 1
ATOM 845 N N . ALA A 1 104 ? -14.82 -11.922 -5.773 1 97.31 104 ALA A N 1
ATOM 846 C CA . ALA A 1 104 ? -13.938 -10.766 -5.664 1 97.31 104 ALA A CA 1
ATOM 847 C C . ALA A 1 104 ? -14.375 -9.656 -6.617 1 97.31 104 ALA A C 1
ATOM 849 O O . ALA A 1 104 ? -14.406 -8.484 -6.238 1 97.31 104 ALA A O 1
ATOM 850 N N . GLU A 1 105 ? -14.703 -9.984 -7.785 1 97.31 105 GLU A N 1
ATOM 851 C CA . GLU A 1 105 ? -15.094 -8.992 -8.781 1 97.31 105 GLU A CA 1
ATOM 852 C C . GLU A 1 105 ? -16.406 -8.32 -8.414 1 97.31 105 GLU A C 1
ATOM 854 O O . GLU A 1 105 ? -16.594 -7.125 -8.641 1 97.31 105 GLU A O 1
ATOM 859 N N . VAL A 1 106 ? -17.312 -9.078 -7.898 1 97.81 106 VAL A N 1
ATOM 860 C CA . VAL A 1 106 ? -18.562 -8.508 -7.426 1 97.81 106 VAL A CA 1
ATOM 861 C C . VAL A 1 106 ? -18.297 -7.527 -6.289 1 97.81 106 VAL A C 1
ATOM 863 O O . VAL A 1 106 ? -18.859 -6.426 -6.266 1 97.81 106 VAL A O 1
ATOM 866 N N . LEU A 1 107 ? -17.453 -7.918 -5.375 1 98.31 107 LEU A N 1
ATOM 867 C CA . LEU A 1 107 ? -17.094 -7.051 -4.258 1 98.31 107 LEU A CA 1
ATOM 868 C C . LEU A 1 107 ? -16.406 -5.785 -4.75 1 98.31 107 LEU A C 1
ATOM 870 O O . LEU A 1 107 ? -16.594 -4.707 -4.18 1 98.31 107 LEU A O 1
ATOM 874 N N . ILE A 1 108 ? -15.602 -5.93 -5.785 1 98.38 108 ILE A N 1
ATOM 875 C CA . ILE A 1 108 ? -14.93 -4.773 -6.367 1 98.38 108 ILE A CA 1
ATOM 876 C C . ILE A 1 108 ? -15.969 -3.797 -6.914 1 98.38 108 ILE A C 1
ATOM 878 O O . ILE A 1 108 ? -15.867 -2.588 -6.695 1 98.38 108 ILE A O 1
ATOM 882 N N . ILE A 1 109 ? -16.953 -4.293 -7.586 1 98.06 109 ILE A N 1
ATOM 883 C CA . ILE A 1 109 ? -18.016 -3.455 -8.133 1 98.06 109 ILE A CA 1
ATOM 884 C C . ILE A 1 109 ? -18.75 -2.744 -7.004 1 98.06 109 ILE A C 1
ATOM 886 O O . ILE A 1 109 ? -19 -1.537 -7.07 1 98.06 109 ILE A O 1
ATOM 890 N N . ILE A 1 110 ? -19.094 -3.463 -5.996 1 98.06 110 ILE A N 1
ATOM 891 C CA . ILE A 1 110 ? -19.781 -2.895 -4.84 1 98.06 110 ILE A CA 1
ATOM 892 C C . ILE A 1 110 ? -18.906 -1.798 -4.219 1 98.06 110 ILE A C 1
ATOM 894 O O . ILE A 1 110 ? -19.406 -0.715 -3.9 1 98.06 110 ILE A O 1
ATOM 898 N N . MET A 1 111 ? -17.641 -2.08 -4.051 1 97.81 111 MET A N 1
ATOM 899 C CA . MET A 1 111 ? -16.703 -1.112 -3.48 1 97.81 111 MET A CA 1
ATOM 900 C C . MET A 1 111 ? -16.688 0.169 -4.309 1 97.81 111 MET A C 1
ATOM 902 O O . MET A 1 111 ? -16.719 1.27 -3.756 1 97.81 111 MET A O 1
ATOM 906 N N . ILE A 1 112 ? -16.625 0.032 -5.602 1 97.31 112 ILE A N 1
ATOM 907 C CA . ILE A 1 112 ? -16.562 1.175 -6.504 1 97.31 112 ILE A CA 1
ATOM 908 C C . ILE A 1 112 ? -17.844 1.997 -6.395 1 97.31 112 ILE A C 1
ATOM 910 O O . ILE A 1 112 ? -17.797 3.227 -6.324 1 97.31 112 ILE A O 1
ATOM 914 N N . VAL A 1 113 ? -18.953 1.35 -6.348 1 96.81 113 VAL A N 1
ATOM 915 C CA . VAL A 1 113 ? -20.25 2.018 -6.242 1 96.81 113 VAL A CA 1
ATOM 916 C C . VAL A 1 113 ? -20.328 2.799 -4.934 1 96.81 113 VAL A C 1
ATOM 918 O O . VAL A 1 113 ? -20.734 3.961 -4.922 1 96.81 113 VAL A O 1
ATOM 921 N N . ILE A 1 114 ? -19.891 2.195 -3.863 1 96.25 114 ILE A N 1
ATOM 922 C CA . ILE A 1 114 ? -19.922 2.854 -2.561 1 96.25 114 ILE A CA 1
ATOM 923 C C . ILE A 1 114 ? -18.969 4.051 -2.568 1 96.25 114 ILE A C 1
ATOM 925 O O . ILE A 1 114 ? -19.344 5.141 -2.123 1 96.25 114 ILE A O 1
ATOM 929 N N . MET A 1 115 ? -17.844 3.836 -3.084 1 94.81 115 MET A N 1
ATOM 930 C CA . MET A 1 115 ? -16.812 4.871 -3.074 1 94.81 115 MET A CA 1
ATOM 931 C C . MET A 1 115 ? -17.234 6.07 -3.916 1 94.81 115 MET A C 1
ATOM 933 O O . MET A 1 115 ? -17.219 7.207 -3.439 1 94.81 115 MET A O 1
ATOM 937 N N . TYR A 1 116 ? -17.641 5.867 -5.055 1 94.06 116 TYR A N 1
ATOM 938 C CA . TYR A 1 116 ? -18 6.965 -5.953 1 94.06 116 TYR A CA 1
ATOM 939 C C . TYR A 1 116 ? -19.359 7.547 -5.602 1 94.06 116 TYR A C 1
ATOM 941 O O . TYR A 1 116 ? -19.594 8.75 -5.77 1 94.06 116 TYR A O 1
ATOM 949 N N . GLY A 1 117 ? -20.281 6.684 -5.184 1 90.69 117 GLY A N 1
ATOM 950 C CA . GLY A 1 117 ? -21.547 7.203 -4.691 1 90.69 117 GLY A CA 1
ATOM 951 C C . GLY A 1 117 ? -21.391 8.172 -3.537 1 90.69 117 GLY A C 1
ATOM 952 O O . GLY A 1 117 ? -22.031 9.219 -3.502 1 90.69 117 GLY A O 1
ATOM 953 N N . ASN A 1 118 ? -20.547 7.809 -2.648 1 87.5 118 ASN A N 1
ATOM 954 C CA . ASN A 1 118 ? -20.25 8.672 -1.513 1 87.5 118 ASN A CA 1
ATOM 955 C C . ASN A 1 118 ? -19.609 9.984 -1.96 1 87.5 118 ASN A C 1
ATOM 957 O O . ASN A 1 118 ? -20.031 11.062 -1.54 1 87.5 118 ASN A O 1
ATOM 961 N N . ASN A 1 119 ? -18.641 9.906 -2.857 1 84.19 119 ASN A N 1
ATOM 962 C CA . ASN A 1 119 ? -17.922 11.094 -3.311 1 84.19 119 ASN A CA 1
ATOM 963 C C . ASN A 1 119 ? -18.828 12.039 -4.098 1 84.19 119 ASN A C 1
ATOM 965 O O . ASN A 1 119 ? -18.75 13.258 -3.941 1 84.19 119 ASN A O 1
ATOM 969 N N . ILE A 1 120 ? -19.656 11.5 -4.918 1 83.06 120 ILE A N 1
ATOM 970 C CA . ILE A 1 120 ? -20.547 12.312 -5.742 1 83.06 120 ILE A CA 1
ATOM 971 C C . ILE A 1 120 ? -21.641 12.93 -4.875 1 83.06 120 ILE A C 1
ATOM 973 O O . ILE A 1 120 ? -21.875 14.141 -4.938 1 83.06 120 ILE A O 1
ATOM 977 N N . TYR A 1 121 ? -22.219 12.164 -4.07 1 81.69 121 TYR A N 1
ATOM 978 C CA . TYR A 1 121 ? -23.328 12.625 -3.252 1 81.69 121 TYR A CA 1
ATOM 979 C C . TYR A 1 121 ? -22.844 13.602 -2.184 1 81.69 121 TYR A C 1
ATOM 981 O O . TYR A 1 121 ? -23.297 14.75 -2.127 1 81.69 121 TYR A O 1
ATOM 989 N N . HIS A 1 122 ? -21.953 13.227 -1.427 1 83.5 122 HIS A N 1
ATOM 990 C CA . HIS A 1 122 ? -21.5 14.047 -0.31 1 83.5 122 HIS A CA 1
ATOM 991 C C . HIS A 1 122 ? -20.625 15.203 -0.791 1 83.5 122 HIS A C 1
ATOM 993 O O . HIS A 1 122 ? -20.609 16.281 -0.187 1 83.5 122 HIS A O 1
ATOM 999 N N . GLY A 1 123 ? -19.906 14.961 -1.818 1 77.44 123 GLY A N 1
ATOM 1000 C CA . GLY A 1 123 ? -19.109 16.047 -2.375 1 77.44 123 GLY A CA 1
ATOM 1001 C C . GLY A 1 123 ? -19.953 17.203 -2.861 1 77.44 123 GLY A C 1
ATOM 1002 O O . GLY A 1 123 ? -19.641 18.375 -2.572 1 77.44 123 GLY A O 1
ATOM 1003 N N . ARG A 1 124 ? -20.969 16.922 -3.541 1 82.12 124 ARG A N 1
ATOM 1004 C CA . ARG A 1 124 ? -21.875 17.953 -4.031 1 82.12 124 ARG A CA 1
ATOM 1005 C C . ARG A 1 124 ? -22.547 18.688 -2.873 1 82.12 124 ARG A C 1
ATOM 1007 O O . ARG A 1 124 ? -22.734 19.906 -2.922 1 82.12 124 ARG A O 1
ATOM 1014 N N . LEU A 1 125 ? -22.828 17.938 -1.896 1 83.19 125 LEU A N 1
ATOM 1015 C CA . LEU A 1 125 ? -23.5 18.516 -0.734 1 83.19 125 LEU A CA 1
ATOM 1016 C C . LEU A 1 125 ? -22.562 19.484 0.004 1 83.19 125 LEU A C 1
ATOM 1018 O O . LEU A 1 125 ? -23 20.547 0.459 1 83.19 125 LEU A O 1
ATOM 1022 N N . ILE A 1 126 ? -21.375 19.172 0.111 1 82.56 126 ILE A N 1
ATOM 1023 C CA . ILE A 1 126 ? -20.391 19.984 0.813 1 82.56 126 ILE A CA 1
ATOM 1024 C C . ILE A 1 126 ? -20.172 21.297 0.062 1 82.56 126 ILE A C 1
ATOM 1026 O O . ILE A 1 126 ? -20.094 22.375 0.675 1 82.56 126 ILE A O 1
ATOM 1030 N N . VAL A 1 127 ? -20.094 21.219 -1.223 1 79.81 127 VAL A N 1
ATOM 1031 C CA . VAL A 1 127 ? -19.906 22.406 -2.041 1 79.81 127 VAL A CA 1
ATOM 1032 C C . VAL A 1 127 ? -21.094 23.344 -1.859 1 79.81 127 VAL A C 1
ATOM 1034 O O . VAL A 1 127 ? -20.906 24.547 -1.632 1 79.81 127 VAL A O 1
ATOM 1037 N N . LYS A 1 128 ? -22.281 22.828 -1.917 1 85.94 128 LYS A N 1
ATOM 1038 C CA . LYS A 1 128 ? -23.5 23.609 -1.764 1 85.94 128 LYS A CA 1
ATOM 1039 C C . LYS A 1 128 ? -23.562 24.266 -0.387 1 85.94 128 LYS A C 1
ATOM 1041 O O . LYS A 1 128 ? -23.859 25.453 -0.272 1 85.94 128 LYS A O 1
ATOM 1046 N N . LEU A 1 129 ? -23.25 23.547 0.572 1 85.94 129 LEU A N 1
ATOM 1047 C CA . LEU A 1 129 ? -23.328 24.031 1.944 1 85.94 129 LEU A CA 1
ATOM 1048 C C . LEU A 1 129 ? -22.25 25.062 2.223 1 85.94 129 LEU A C 1
ATOM 1050 O O . LEU A 1 129 ? -22.438 25.984 3.023 1 85.94 129 LEU A O 1
ATOM 1054 N N . ASN A 1 130 ? -21.062 24.844 1.711 1 81.25 130 ASN A N 1
ATOM 1055 C CA . ASN A 1 130 ? -19.984 25.812 1.846 1 81.25 130 ASN A CA 1
ATOM 1056 C C . ASN A 1 130 ? -20.391 27.188 1.312 1 81.25 130 ASN A C 1
ATOM 1058 O O . ASN A 1 130 ? -20.047 28.219 1.902 1 81.25 130 ASN A O 1
ATOM 1062 N N . GLU A 1 131 ? -21.109 27.281 0.218 1 84.88 131 GLU A N 1
ATOM 1063 C CA . GLU A 1 131 ? -21.641 28.5 -0.361 1 84.88 131 GLU A CA 1
ATOM 1064 C C . GLU A 1 131 ? -22.625 29.188 0.59 1 84.88 131 GLU A C 1
ATOM 1066 O O . GLU A 1 131 ? -22.766 30.406 0.569 1 84.88 131 GLU A O 1
ATOM 1071 N N . GLN A 1 132 ? -23.188 28.406 1.377 1 89.69 132 GLN A N 1
ATOM 1072 C CA . GLN A 1 132 ? -24.172 28.922 2.324 1 89.69 132 GLN A CA 1
ATOM 1073 C C . GLN A 1 132 ? -23.547 29.156 3.695 1 89.69 132 GLN A C 1
ATOM 1075 O O . GLN A 1 132 ? -24.234 29.5 4.652 1 89.69 132 GLN A O 1
ATOM 1080 N N . ASN A 1 133 ? -22.297 28.812 3.848 1 83.62 133 ASN A N 1
ATOM 1081 C CA . ASN A 1 133 ? -21.516 29 5.066 1 83.62 133 ASN A CA 1
ATOM 1082 C C . ASN A 1 133 ? -22.047 28.156 6.215 1 83.62 133 ASN A C 1
ATOM 1084 O O . ASN A 1 133 ? -22.141 28.609 7.352 1 83.62 133 ASN A O 1
ATOM 1088 N N . LYS A 1 134 ? -22.688 27.078 5.93 1 88 134 LYS A N 1
ATOM 1089 C CA . LYS A 1 134 ? -23.188 26.141 6.93 1 88 134 LYS A CA 1
ATOM 1090 C C . LYS A 1 134 ? -22.109 25.141 7.348 1 88 134 LYS A C 1
ATOM 1092 O O . LYS A 1 134 ? -22.172 23.969 6.988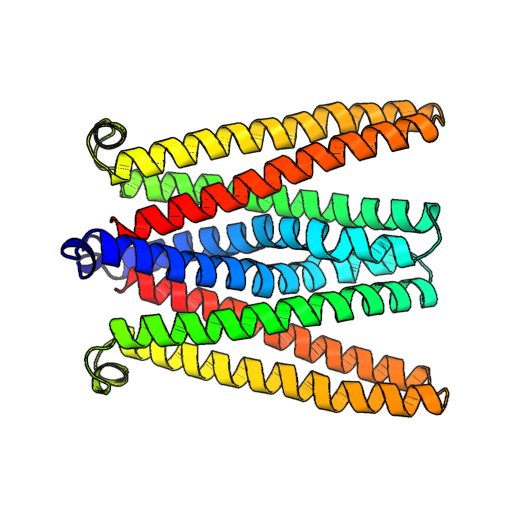 1 88 134 LYS A O 1
ATOM 1097 N N . PHE A 1 135 ? -21.219 25.5 8.227 1 81.31 135 PHE A N 1
ATOM 1098 C CA . PHE A 1 135 ? -20 24.75 8.547 1 81.31 135 PHE A CA 1
ATOM 1099 C C . PHE A 1 135 ? -20.312 23.594 9.477 1 81.31 135 PHE A C 1
ATOM 1101 O O . PHE A 1 135 ? -19.656 22.547 9.398 1 81.31 135 PHE A O 1
ATOM 1108 N N . ASP A 1 136 ? -21.328 23.734 10.266 1 84.81 136 ASP A N 1
ATOM 1109 C CA . ASP A 1 136 ? -21.703 22.656 11.18 1 84.81 136 ASP A CA 1
ATOM 1110 C C . ASP A 1 136 ? -22.266 21.469 10.414 1 84.81 136 ASP A C 1
ATOM 1112 O O . ASP A 1 136 ? -21.984 20.312 10.758 1 84.81 136 ASP A O 1
ATOM 1116 N N . GLU A 1 137 ? -23.078 21.734 9.445 1 86.25 137 GLU A N 1
ATOM 1117 C CA . GLU A 1 137 ? -23.641 20.672 8.625 1 86.25 137 GLU A CA 1
ATOM 1118 C C . GLU A 1 137 ? -22.547 19.969 7.812 1 86.25 137 GLU A C 1
ATOM 1120 O O . GLU A 1 137 ? -22.594 18.75 7.633 1 86.25 137 GLU A O 1
ATOM 1125 N N . ILE A 1 138 ? -21.656 20.688 7.348 1 83.88 138 ILE A N 1
ATOM 1126 C CA . ILE A 1 138 ? -20.531 20.141 6.582 1 83.88 138 ILE A CA 1
ATOM 1127 C C . ILE A 1 138 ? -19.75 19.172 7.449 1 83.88 138 ILE A C 1
ATOM 1129 O O . ILE A 1 138 ? -19.359 18.094 6.988 1 83.88 138 ILE A O 1
ATOM 1133 N N . LYS A 1 139 ? -19.641 19.516 8.648 1 80.62 139 LYS A N 1
ATOM 1134 C CA . LYS A 1 139 ? -18.922 18.656 9.586 1 80.62 139 LYS A CA 1
ATOM 1135 C C . LYS A 1 139 ? -19.625 17.312 9.75 1 80.62 139 LYS A C 1
ATOM 1137 O O . LYS A 1 139 ? -18.984 16.266 9.773 1 80.62 139 LYS A O 1
ATOM 1142 N N . LYS A 1 140 ? -20.922 17.422 9.828 1 85.12 140 LYS A N 1
ATOM 1143 C CA . LYS A 1 140 ? -21.719 16.203 9.969 1 85.12 140 LYS A CA 1
ATOM 1144 C C . LYS A 1 140 ? -21.594 15.32 8.727 1 85.12 140 LYS A C 1
ATOM 1146 O O . LYS A 1 140 ? -21.484 14.102 8.844 1 85.12 140 LYS A O 1
ATOM 1151 N N . ILE A 1 141 ? -21.625 15.906 7.594 1 85.19 141 ILE A N 1
ATOM 1152 C CA . ILE A 1 141 ? -21.516 15.188 6.332 1 85.19 141 ILE A CA 1
ATOM 1153 C C . ILE A 1 141 ? -20.125 14.555 6.223 1 85.19 141 ILE A C 1
ATOM 1155 O O . ILE A 1 141 ? -20 13.414 5.777 1 85.19 141 ILE A O 1
ATOM 1159 N N . ARG A 1 142 ? -19.141 15.203 6.664 1 81.06 142 ARG A N 1
ATOM 1160 C CA . ARG A 1 142 ? -17.766 14.703 6.598 1 81.06 142 ARG A CA 1
ATOM 1161 C C . ARG A 1 142 ? -17.609 13.461 7.465 1 81.06 142 ARG A C 1
ATOM 1163 O O . ARG A 1 142 ? -16.875 12.531 7.102 1 81.06 142 ARG A O 1
ATOM 1170 N N . LYS A 1 143 ? -18.328 13.484 8.539 1 83.12 143 LYS A N 1
ATOM 1171 C CA . LYS A 1 143 ? -18.297 12.305 9.398 1 83.12 143 LYS A CA 1
ATOM 1172 C C . LYS A 1 143 ? -18.906 11.094 8.703 1 83.12 143 LYS A C 1
ATOM 1174 O O . LYS A 1 143 ? -18.375 9.984 8.812 1 83.12 143 LYS A O 1
ATOM 1179 N N . LYS A 1 144 ? -19.969 11.359 8.008 1 86.5 144 LYS A N 1
ATOM 1180 C CA . LYS A 1 144 ? -20.625 10.281 7.266 1 86.5 144 LYS A CA 1
ATOM 1181 C C . LYS A 1 144 ? -19.734 9.781 6.137 1 86.5 144 LYS A C 1
ATOM 1183 O O . LYS A 1 144 ? -19.625 8.57 5.914 1 86.5 144 LYS A O 1
ATOM 1188 N N . THR A 1 145 ? -19.109 10.688 5.398 1 87.88 145 THR A N 1
ATOM 1189 C CA . THR A 1 145 ? -18.219 10.328 4.305 1 87.88 145 THR A CA 1
ATOM 1190 C C . THR A 1 145 ? -17.047 9.492 4.824 1 87.88 145 THR A C 1
ATOM 1192 O O . THR A 1 145 ? -16.578 8.57 4.148 1 87.88 145 THR A O 1
ATOM 1195 N N . HIS A 1 146 ? -16.734 9.828 6.012 1 85.62 146 HIS A N 1
ATOM 1196 C CA . HIS A 1 146 ? -15.617 9.117 6.617 1 85.62 146 HIS A CA 1
ATOM 1197 C C . HIS A 1 146 ? -15.977 7.664 6.918 1 85.62 146 HIS A C 1
ATOM 1199 O O . HIS A 1 146 ? -15.133 6.773 6.793 1 85.62 146 HIS A O 1
ATOM 1205 N N . VAL A 1 147 ? -17.203 7.434 7.285 1 89.06 147 VAL A N 1
ATOM 1206 C CA . VAL A 1 147 ? -17.656 6.078 7.582 1 89.06 147 VAL A CA 1
ATOM 1207 C C . VAL A 1 147 ? -17.672 5.25 6.297 1 89.06 147 VAL A C 1
ATOM 1209 O O . VAL A 1 147 ? -17.281 4.082 6.305 1 89.06 147 VAL A O 1
ATOM 1212 N N . PHE A 1 148 ? -18.078 5.832 5.199 1 92.31 148 PHE A N 1
ATOM 1213 C CA . PHE A 1 148 ? -18.109 5.141 3.918 1 92.31 148 PHE A CA 1
ATOM 1214 C C . PHE A 1 148 ? -16.688 4.797 3.465 1 92.31 148 PHE A C 1
ATOM 1216 O O . PHE A 1 148 ? -16.469 3.746 2.863 1 92.31 148 PHE A O 1
ATOM 1223 N N . SER A 1 149 ? -15.844 5.684 3.814 1 91.69 149 SER A N 1
ATOM 1224 C CA . SER A 1 149 ? -14.453 5.414 3.453 1 91.69 149 SER A CA 1
ATOM 1225 C C . SER A 1 149 ? -13.883 4.258 4.27 1 91.69 149 SER A C 1
ATOM 1227 O O . SER A 1 149 ? -13.055 3.492 3.775 1 91.69 149 SER A O 1
ATOM 1229 N N . PHE A 1 150 ? -14.359 4.121 5.438 1 94.25 150 PHE A N 1
ATOM 1230 C CA . PHE A 1 150 ? -13.938 3.006 6.273 1 94.25 150 PHE A CA 1
ATOM 1231 C C . PHE A 1 150 ? -14.453 1.685 5.719 1 94.25 150 PHE A C 1
ATOM 1233 O O . PHE A 1 150 ? -13.719 0.694 5.672 1 94.25 150 PHE A O 1
ATOM 1240 N N . ILE A 1 151 ? -15.656 1.715 5.312 1 96.19 151 ILE A N 1
ATOM 1241 C CA . ILE A 1 151 ? -16.297 0.531 4.742 1 96.19 151 ILE A CA 1
ATOM 1242 C C . ILE A 1 151 ? -15.547 0.109 3.477 1 96.19 151 ILE A C 1
ATOM 1244 O O . ILE A 1 151 ? -15.266 -1.074 3.281 1 96.19 151 ILE A O 1
ATOM 1248 N N . THR A 1 152 ? -15.258 1.078 2.66 1 96.62 152 THR A N 1
ATOM 1249 C CA . THR A 1 152 ? -14.539 0.781 1.43 1 96.62 152 THR A CA 1
ATOM 1250 C C . THR A 1 152 ? -13.141 0.246 1.738 1 96.62 152 THR A C 1
ATOM 1252 O O . THR A 1 152 ? -12.641 -0.631 1.033 1 96.62 152 THR A O 1
ATOM 1255 N N . MET A 1 153 ? -12.555 0.72 2.787 1 97.19 153 MET A N 1
ATOM 1256 C CA . MET A 1 153 ? -11.242 0.228 3.191 1 97.19 153 MET A CA 1
ATOM 1257 C C . MET A 1 153 ? -11.312 -1.232 3.625 1 97.19 153 MET A C 1
ATOM 1259 O O . MET A 1 153 ? -10.469 -2.041 3.248 1 97.19 153 MET A O 1
ATOM 1263 N N . ILE A 1 154 ? -12.305 -1.601 4.359 1 97.88 154 ILE A N 1
ATOM 1264 C CA . ILE A 1 154 ? -12.508 -2.973 4.809 1 97.88 154 ILE A CA 1
ATOM 1265 C C . ILE A 1 154 ? -12.734 -3.883 3.604 1 97.88 154 ILE A C 1
ATOM 1267 O O . ILE A 1 154 ? -12.188 -4.984 3.537 1 97.88 154 ILE A O 1
ATOM 1271 N N . LEU A 1 155 ? -13.531 -3.393 2.684 1 98.25 155 LEU A N 1
ATOM 1272 C CA . LEU A 1 155 ? -13.805 -4.156 1.471 1 98.25 155 LEU A CA 1
ATOM 1273 C C . LEU A 1 155 ? -12.516 -4.422 0.698 1 98.25 155 LEU A C 1
ATOM 1275 O O . LEU A 1 155 ? -12.328 -5.508 0.15 1 98.25 155 LEU A O 1
ATOM 1279 N N . MET A 1 156 ? -11.672 -3.451 0.66 1 98.56 156 MET A N 1
ATOM 1280 C CA . MET A 1 156 ? -10.398 -3.604 -0.037 1 98.56 156 MET A CA 1
ATOM 1281 C C . MET A 1 156 ? -9.562 -4.707 0.6 1 98.56 156 MET A C 1
ATOM 1283 O O . MET A 1 156 ? -8.945 -5.512 -0.105 1 98.56 156 MET A O 1
ATOM 1287 N N . VAL A 1 157 ? -9.516 -4.754 1.885 1 98.56 157 VAL A N 1
ATOM 1288 C CA . VAL A 1 157 ? -8.742 -5.754 2.604 1 98.56 157 VAL A CA 1
ATOM 1289 C C . VAL A 1 157 ? -9.312 -7.145 2.338 1 98.56 157 VAL A C 1
ATOM 1291 O O . VAL A 1 157 ? -8.562 -8.102 2.131 1 98.56 157 VAL A O 1
ATOM 1294 N N . ILE A 1 158 ? -10.594 -7.246 2.314 1 98.62 158 ILE A N 1
ATOM 1295 C CA . ILE A 1 158 ? -11.266 -8.508 2.031 1 98.62 158 ILE A CA 1
ATOM 1296 C C . ILE A 1 158 ? -10.938 -8.961 0.612 1 98.62 158 ILE A C 1
ATOM 1298 O O . ILE A 1 158 ? -10.672 -10.148 0.376 1 98.62 158 ILE A O 1
ATOM 1302 N N . ILE A 1 159 ? -10.977 -8.047 -0.341 1 98.56 159 ILE A N 1
ATOM 1303 C CA . ILE A 1 159 ? -10.672 -8.352 -1.734 1 98.56 159 ILE A CA 1
ATOM 1304 C C . ILE A 1 159 ? -9.234 -8.844 -1.85 1 98.56 159 ILE A C 1
ATOM 1306 O O . ILE A 1 159 ? -8.953 -9.805 -2.57 1 98.56 159 ILE A O 1
ATOM 1310 N N . VAL A 1 160 ? -8.305 -8.219 -1.128 1 98.44 160 VAL A N 1
ATOM 1311 C CA . VAL A 1 160 ? -6.914 -8.664 -1.126 1 98.44 160 VAL A CA 1
ATOM 1312 C C . VAL A 1 160 ? -6.828 -10.086 -0.591 1 98.44 160 VAL A C 1
ATOM 1314 O O . VAL A 1 160 ? -6.102 -10.922 -1.14 1 98.44 160 VAL A O 1
ATOM 1317 N N . LEU A 1 161 ? -7.59 -10.359 0.455 1 98.12 161 LEU A N 1
ATOM 1318 C CA . LEU A 1 161 ? -7.609 -11.703 1.029 1 98.12 161 LEU A CA 1
ATOM 1319 C C . LEU A 1 161 ? -8.086 -12.727 0.005 1 98.12 161 LEU A C 1
ATOM 1321 O O . LEU A 1 161 ? -7.488 -13.797 -0.132 1 98.12 161 LEU A O 1
ATOM 1325 N N . LEU A 1 162 ? -9.148 -12.398 -0.703 1 97.5 162 LEU A N 1
ATOM 1326 C CA . LEU A 1 162 ? -9.695 -13.305 -1.709 1 97.5 162 LEU A CA 1
ATOM 1327 C C . LEU A 1 162 ? -8.688 -13.539 -2.834 1 97.5 162 LEU A C 1
ATOM 1329 O O . LEU A 1 162 ? -8.555 -14.656 -3.33 1 97.5 162 LEU A O 1
ATOM 1333 N N . MET A 1 163 ? -8.016 -12.516 -3.207 1 96.81 163 MET A N 1
ATOM 1334 C CA . MET A 1 163 ? -7.07 -12.641 -4.309 1 96.81 163 MET A CA 1
ATOM 1335 C C . MET A 1 163 ? -5.848 -13.453 -3.883 1 96.81 163 MET A C 1
ATOM 1337 O O . MET A 1 163 ? -5.289 -14.203 -4.684 1 96.81 163 MET A O 1
ATOM 1341 N N . VAL A 1 164 ? -5.418 -13.281 -2.646 1 96 164 VAL A N 1
ATOM 1342 C CA . VAL A 1 164 ? -4.344 -14.094 -2.096 1 96 164 VAL A CA 1
ATOM 1343 C C . VAL A 1 164 ? -4.773 -15.562 -2.059 1 96 164 VAL A C 1
ATOM 1345 O O . VAL A 1 164 ? -4 -16.453 -2.42 1 96 164 VAL A O 1
ATOM 1348 N N . ALA A 1 165 ? -5.996 -15.82 -1.626 1 94.25 165 ALA A N 1
ATOM 1349 C CA . ALA A 1 165 ? -6.535 -17.172 -1.601 1 94.25 165 ALA A CA 1
ATOM 1350 C C . ALA A 1 165 ? -6.559 -17.781 -3 1 94.25 165 ALA A C 1
ATOM 1352 O O . ALA A 1 165 ? -6.25 -18.969 -3.178 1 94.25 165 ALA A O 1
ATOM 1353 N N . LEU A 1 166 ? -6.941 -16.984 -3.967 1 91.94 166 LEU A N 1
ATOM 1354 C CA . LEU A 1 166 ? -6.973 -17.438 -5.352 1 91.94 166 LEU A CA 1
ATOM 1355 C C . LEU A 1 166 ? -5.602 -17.938 -5.793 1 91.94 166 LEU A C 1
ATOM 1357 O O . LEU A 1 166 ? -5.496 -18.922 -6.523 1 91.94 166 LEU A O 1
ATOM 1361 N N . ARG A 1 167 ? -4.57 -17.328 -5.336 1 87.12 167 ARG A N 1
ATOM 1362 C CA . ARG A 1 167 ? -3.205 -17.688 -5.703 1 87.12 167 ARG A CA 1
ATOM 1363 C C . ARG A 1 167 ? -2.816 -19.047 -5.117 1 87.12 167 ARG A C 1
ATOM 1365 O O . ARG A 1 167 ? -2.086 -19.812 -5.746 1 87.12 167 ARG A O 1
ATOM 1372 N N . VAL A 1 168 ? -3.281 -19.312 -3.941 1 84.25 168 VAL A N 1
ATOM 1373 C CA . VAL A 1 168 ? -2.916 -20.562 -3.26 1 84.25 168 VAL A CA 1
ATOM 1374 C C . VAL A 1 168 ? -3.719 -21.719 -3.838 1 84.25 168 VAL A C 1
ATOM 1376 O O . VAL A 1 168 ? -3.209 -22.844 -3.949 1 84.25 168 VAL A O 1
ATOM 1379 N N . TYR A 1 169 ? -4.887 -21.484 -4.215 1 75.81 169 TYR A N 1
ATOM 1380 C CA . TYR A 1 169 ? -5.762 -22.562 -4.684 1 75.81 169 TYR A CA 1
ATOM 1381 C C . TYR A 1 169 ? -5.605 -22.781 -6.184 1 75.81 169 TYR A C 1
ATOM 1383 O O . TYR A 1 169 ? -6.152 -23.734 -6.738 1 75.81 169 TYR A O 1
ATOM 1391 N N . TYR A 1 170 ? -4.875 -21.781 -6.789 1 72.12 170 TYR A N 1
ATOM 1392 C CA . TYR A 1 170 ? -4.562 -21.953 -8.203 1 72.12 170 TYR A CA 1
ATOM 1393 C C . TYR A 1 170 ? -3.217 -22.656 -8.375 1 72.12 170 TYR A C 1
ATOM 1395 O O . TYR A 1 170 ? -2.248 -22.328 -7.688 1 72.12 170 TYR A O 1
ATOM 1403 N N . MET B 1 1 ? 2.709 -25.531 -9.242 1 39.78 1 MET B N 1
ATOM 1404 C CA . MET B 1 1 ? 2.102 -26.828 -9.023 1 39.78 1 MET B CA 1
ATOM 1405 C C . MET B 1 1 ? 2.225 -27.25 -7.562 1 39.78 1 MET B C 1
ATOM 1407 O O . MET B 1 1 ? 1.835 -28.359 -7.199 1 39.78 1 MET B O 1
ATOM 1411 N N . PHE B 1 2 ? 3.188 -26.594 -6.992 1 45.25 2 PHE B N 1
ATOM 1412 C CA . PHE B 1 2 ? 3.559 -27.094 -5.676 1 45.25 2 PHE B CA 1
ATOM 1413 C C . PHE B 1 2 ? 2.344 -27.172 -4.758 1 45.25 2 PHE B C 1
ATOM 1415 O O . PHE B 1 2 ? 2.193 -28.125 -3.986 1 45.25 2 PHE B O 1
ATOM 1422 N N . TYR B 1 3 ? 1.381 -26.203 -5.051 1 54.09 3 TYR B N 1
ATOM 1423 C CA . TYR B 1 3 ? 0.347 -26.078 -4.027 1 54.09 3 TYR B CA 1
ATOM 1424 C C . TYR B 1 3 ? -0.778 -27.078 -4.266 1 54.09 3 TYR B C 1
ATOM 1426 O O . TYR B 1 3 ? -1.612 -27.297 -3.389 1 54.09 3 TYR B O 1
ATOM 1434 N N . LEU B 1 4 ? -0.937 -27.594 -5.445 1 53.91 4 LEU B N 1
ATOM 1435 C CA . LEU B 1 4 ? -2.131 -28.344 -5.836 1 53.91 4 LEU B CA 1
ATOM 1436 C C . LEU B 1 4 ? -2.316 -29.562 -4.957 1 53.91 4 LEU B C 1
ATOM 1438 O O . LEU B 1 4 ? -3.447 -29.938 -4.625 1 53.91 4 LEU B O 1
ATOM 1442 N N . ASN B 1 5 ? -1.205 -30.031 -4.523 1 64.38 5 ASN B N 1
ATOM 1443 C CA . ASN B 1 5 ? -1.393 -31.297 -3.848 1 64.38 5 ASN B CA 1
ATOM 1444 C C . ASN B 1 5 ? -1.288 -31.156 -2.332 1 64.38 5 ASN B C 1
ATOM 1446 O O . ASN B 1 5 ? -1.126 -32.156 -1.62 1 64.38 5 ASN B O 1
ATOM 1450 N N . LEU B 1 6 ? -1.427 -29.953 -1.944 1 70.38 6 LEU B N 1
ATOM 1451 C CA . LEU B 1 6 ? -1.309 -29.781 -0.501 1 70.38 6 LEU B CA 1
ATOM 1452 C C . LEU B 1 6 ? -2.639 -30.047 0.192 1 70.38 6 LEU B C 1
ATOM 1454 O O . LEU B 1 6 ? -3.703 -29.766 -0.359 1 70.38 6 LEU B O 1
ATOM 1458 N N . PRO B 1 7 ? -2.568 -30.703 1.341 1 82.75 7 PRO B N 1
ATOM 1459 C CA . PRO B 1 7 ? -3.791 -30.875 2.129 1 82.75 7 PRO B CA 1
ATOM 1460 C C . PRO B 1 7 ? -4.473 -29.547 2.449 1 82.75 7 PRO B C 1
ATOM 1462 O O . PRO B 1 7 ? -3.816 -28.5 2.475 1 82.75 7 PRO B O 1
ATOM 1465 N N . PRO B 1 8 ? -5.758 -29.594 2.643 1 79.62 8 PRO B N 1
ATOM 1466 C CA . PRO B 1 8 ? -6.527 -28.375 2.877 1 79.62 8 PRO B CA 1
ATOM 1467 C C . PRO B 1 8 ? -5.969 -27.531 4.023 1 79.62 8 PRO B C 1
ATOM 1469 O O . PRO B 1 8 ? -5.934 -26.297 3.932 1 79.62 8 PRO B O 1
ATOM 1472 N N . VAL B 1 9 ? -5.48 -28.109 5.066 1 83.06 9 VAL B N 1
ATOM 1473 C CA . VAL B 1 9 ? -4.961 -27.391 6.234 1 83.06 9 VAL B CA 1
ATOM 1474 C C . VAL B 1 9 ? -3.705 -26.625 5.848 1 83.06 9 VAL B C 1
ATOM 1476 O O . VAL B 1 9 ? -3.49 -25.5 6.32 1 83.06 9 VAL B O 1
ATOM 1479 N N . GLU B 1 10 ? -2.891 -27.156 5.043 1 85.62 10 GLU B N 1
ATOM 1480 C CA . GLU B 1 10 ? -1.673 -26.5 4.594 1 85.62 10 GLU B CA 1
ATOM 1481 C C . GLU B 1 10 ? -1.994 -25.328 3.672 1 85.62 10 GLU B C 1
ATOM 1483 O O . GLU B 1 10 ? -1.321 -24.297 3.715 1 85.62 10 GLU B O 1
ATOM 1488 N N . LYS B 1 11 ? -3.066 -25.5 2.896 1 89.56 11 LYS B N 1
ATOM 1489 C CA . LYS B 1 11 ? -3.471 -24.406 2.01 1 89.56 11 LYS B CA 1
ATOM 1490 C C . LYS B 1 11 ? -3.967 -23.203 2.805 1 89.56 11 LYS B C 1
ATOM 1492 O O . LYS B 1 11 ? -3.67 -22.062 2.459 1 89.56 11 LYS B O 1
ATOM 1497 N N . ILE B 1 12 ? -4.629 -23.516 3.818 1 90.94 12 ILE B N 1
ATOM 1498 C CA . ILE B 1 12 ? -5.137 -22.453 4.676 1 90.94 12 ILE B CA 1
ATOM 1499 C C . ILE B 1 12 ? -3.967 -21.734 5.34 1 90.94 12 ILE B C 1
ATOM 1501 O O . ILE B 1 12 ? -3.93 -20.5 5.367 1 90.94 12 ILE B O 1
ATOM 1505 N N . GLY B 1 13 ? -3.047 -22.5 5.871 1 92.69 13 GLY B N 1
ATOM 1506 C CA . GLY B 1 13 ? -1.867 -21.922 6.496 1 92.69 13 GLY B CA 1
ATOM 1507 C C . GLY B 1 13 ? -1.073 -21.031 5.559 1 92.69 13 GLY B C 1
ATOM 1508 O O . GLY B 1 13 ? -0.653 -19.938 5.938 1 92.69 13 GLY B O 1
ATOM 1509 N N . LEU B 1 14 ? -0.935 -21.438 4.367 1 93 14 LEU B N 1
ATOM 1510 C CA . LEU B 1 14 ? -0.189 -20.656 3.377 1 93 14 LEU B CA 1
ATOM 1511 C C . LEU B 1 14 ? -0.944 -19.391 2.992 1 93 14 LEU B C 1
ATOM 1513 O O . LEU B 1 14 ? -0.334 -18.344 2.783 1 93 14 LEU B O 1
ATOM 1517 N N . THR B 1 15 ? -2.234 -19.594 2.9 1 95.31 15 THR B N 1
ATOM 1518 C CA . THR B 1 15 ? -3.053 -18.422 2.582 1 95.31 15 THR B CA 1
ATOM 1519 C C . THR B 1 15 ? -2.91 -17.359 3.66 1 95.31 15 THR B C 1
ATOM 1521 O O . THR B 1 15 ? -2.752 -16.172 3.352 1 95.31 15 THR B O 1
ATOM 1524 N N . ILE B 1 16 ? -2.885 -17.797 4.859 1 97.12 16 ILE B N 1
ATOM 1525 C CA . ILE B 1 16 ? -2.77 -16.875 5.984 1 97.12 16 ILE B CA 1
ATOM 1526 C C . ILE B 1 16 ? -1.4 -16.203 5.961 1 97.12 16 ILE B C 1
ATOM 1528 O O . ILE B 1 16 ? -1.302 -14.984 6.102 1 97.12 16 ILE B O 1
ATOM 1532 N N . ILE B 1 17 ? -0.38 -16.922 5.773 1 97.25 17 ILE B N 1
ATOM 1533 C CA . ILE B 1 17 ? 0.981 -16.406 5.762 1 97.25 17 ILE B CA 1
ATOM 1534 C C . ILE B 1 17 ? 1.147 -15.422 4.609 1 97.25 17 ILE B C 1
ATOM 1536 O O . ILE B 1 17 ? 1.689 -14.328 4.789 1 97.25 17 ILE B O 1
ATOM 1540 N N . LEU B 1 18 ? 0.644 -15.812 3.479 1 97.19 18 LEU B N 1
ATOM 1541 C CA . LEU B 1 18 ? 0.758 -14.953 2.307 1 97.19 18 LEU B CA 1
ATOM 1542 C C . LEU B 1 18 ? -0.065 -13.68 2.484 1 97.19 18 LEU B C 1
ATOM 1544 O O . LEU B 1 18 ? 0.362 -12.602 2.076 1 97.19 18 LEU B O 1
ATOM 1548 N N . PHE B 1 19 ? -1.218 -13.859 3.062 1 98.25 19 PHE B N 1
ATOM 1549 C CA . PHE B 1 19 ? -2.064 -12.688 3.297 1 98.25 19 PHE B CA 1
ATOM 1550 C C . PHE B 1 19 ? -1.371 -11.695 4.223 1 98.25 19 PHE B C 1
ATOM 1552 O O . PHE B 1 19 ? -1.357 -10.492 3.949 1 98.25 19 PHE B O 1
ATOM 1559 N N . ILE B 1 20 ? -0.811 -12.172 5.301 1 98.62 20 ILE B N 1
ATOM 1560 C CA . ILE B 1 20 ? -0.095 -11.32 6.246 1 98.62 20 ILE B CA 1
ATOM 1561 C C . ILE B 1 20 ? 1.074 -10.641 5.539 1 98.62 20 ILE B C 1
ATOM 1563 O O . ILE B 1 20 ? 1.314 -9.445 5.734 1 98.62 20 ILE B O 1
ATOM 1567 N N . HIS B 1 21 ? 1.787 -11.398 4.766 1 98.62 21 HIS B N 1
ATOM 1568 C CA . HIS B 1 21 ? 2.93 -10.852 4.039 1 98.62 21 HIS B CA 1
ATOM 1569 C C . HIS B 1 21 ? 2.502 -9.727 3.104 1 98.62 21 HIS B C 1
ATOM 1571 O O . HIS B 1 21 ? 3.064 -8.633 3.145 1 98.62 21 HIS B O 1
ATOM 1577 N N . VAL B 1 22 ? 1.457 -9.984 2.316 1 98.5 22 VAL B N 1
ATOM 1578 C CA . VAL B 1 22 ? 1.007 -9.031 1.304 1 98.5 22 VAL B CA 1
ATOM 1579 C C . VAL B 1 22 ? 0.438 -7.785 1.98 1 98.5 22 VAL B C 1
ATOM 1581 O O . VAL B 1 22 ? 0.738 -6.66 1.575 1 98.5 22 VAL B O 1
ATOM 1584 N N . LEU B 1 23 ? -0.338 -7.977 2.99 1 98.69 23 LEU B N 1
ATOM 1585 C CA . LEU B 1 23 ? -0.911 -6.84 3.703 1 98.69 23 LEU B CA 1
ATOM 1586 C C . LEU B 1 23 ? 0.185 -5.984 4.332 1 98.69 23 LEU B C 1
ATOM 1588 O O . LEU B 1 23 ? 0.118 -4.754 4.297 1 98.69 23 LEU B O 1
ATOM 1592 N N . SER B 1 24 ? 1.154 -6.617 4.93 1 98.81 24 SER B N 1
ATOM 1593 C CA . SER B 1 24 ? 2.281 -5.902 5.516 1 98.81 24 SER B CA 1
ATOM 1594 C C . SER B 1 24 ? 3.043 -5.105 4.461 1 98.81 24 SER B C 1
ATOM 1596 O O . SER B 1 24 ? 3.453 -3.969 4.711 1 98.81 24 SER B O 1
ATOM 1598 N N . ALA B 1 25 ? 3.213 -5.699 3.32 1 98.75 25 ALA B N 1
ATOM 1599 C CA . ALA B 1 25 ? 3.881 -5.004 2.225 1 98.75 25 ALA B CA 1
ATOM 1600 C C . ALA B 1 25 ? 3.068 -3.793 1.771 1 98.75 25 ALA B C 1
ATOM 1602 O O . ALA B 1 25 ? 3.629 -2.729 1.497 1 98.75 25 ALA B O 1
ATOM 1603 N N . ILE B 1 26 ? 1.778 -3.916 1.732 1 98.81 26 ILE B N 1
ATOM 1604 C CA . ILE B 1 26 ? 0.88 -2.844 1.314 1 98.81 26 ILE B CA 1
ATOM 1605 C C . ILE B 1 26 ? 0.987 -1.672 2.287 1 98.81 26 ILE B C 1
ATOM 1607 O O . ILE B 1 26 ? 1.07 -0.516 1.867 1 98.81 26 ILE B O 1
ATOM 1611 N N . ILE B 1 27 ? 1.019 -1.999 3.518 1 98.69 27 ILE B N 1
ATOM 1612 C CA . ILE B 1 27 ? 1.082 -0.96 4.539 1 98.69 27 ILE B CA 1
ATOM 1613 C C . ILE B 1 27 ? 2.439 -0.262 4.48 1 98.69 27 ILE B C 1
ATOM 1615 O O . ILE B 1 27 ? 2.512 0.969 4.492 1 98.69 27 ILE B O 1
ATOM 1619 N N . PHE B 1 28 ? 3.479 -1.055 4.41 1 98.62 28 PHE B N 1
ATOM 1620 C CA . PHE B 1 28 ? 4.84 -0.539 4.449 1 98.62 28 PHE B CA 1
ATOM 1621 C C . PHE B 1 28 ? 5.168 0.23 3.176 1 98.62 28 PHE B C 1
ATOM 1623 O O . PHE B 1 28 ? 5.484 1.42 3.227 1 98.62 28 PHE B O 1
ATOM 1630 N N . VAL B 1 29 ? 5 -0.372 2.045 1 98.62 29 VAL B N 1
ATOM 1631 C CA . VAL B 1 29 ? 5.352 0.236 0.766 1 98.62 29 VAL B CA 1
ATOM 1632 C C . VAL B 1 29 ? 4.328 1.309 0.403 1 98.62 29 VAL B C 1
ATOM 1634 O O . VAL B 1 29 ? 4.695 2.414 -0 1 98.62 29 VAL B O 1
ATOM 1637 N N . GLY B 1 30 ? 3.104 1.014 0.561 1 98.56 30 GLY B N 1
ATOM 1638 C CA . GLY B 1 30 ? 2.047 1.965 0.253 1 98.56 30 GLY B CA 1
ATOM 1639 C C . GLY B 1 30 ? 2.102 3.215 1.109 1 98.56 30 GLY B C 1
ATOM 1640 O O . GLY B 1 30 ? 1.868 4.32 0.617 1 98.56 30 GLY B O 1
ATOM 1641 N N . GLY B 1 31 ? 2.354 2.982 2.371 1 98.25 31 GLY B N 1
ATOM 1642 C CA . GLY B 1 31 ? 2.514 4.133 3.246 1 98.25 31 GLY B CA 1
ATOM 1643 C C . GLY B 1 31 ? 3.684 5.016 2.861 1 98.25 31 GLY B C 1
ATOM 1644 O O . GLY B 1 31 ? 3.578 6.246 2.898 1 98.25 31 GLY B O 1
ATOM 1645 N N . SER B 1 32 ? 4.758 4.414 2.512 1 97.81 32 SER B N 1
ATOM 1646 C CA . SER B 1 32 ? 5.938 5.164 2.088 1 97.81 32 SER B CA 1
ATOM 1647 C C . SER B 1 32 ? 5.652 5.973 0.824 1 97.81 32 SER B C 1
ATOM 1649 O O . SER B 1 32 ? 6.031 7.141 0.731 1 97.81 32 SER B O 1
ATOM 1651 N N . ILE B 1 33 ? 5 5.371 -0.078 1 98.38 33 ILE B N 1
ATOM 1652 C CA . ILE B 1 33 ? 4.656 6.051 -1.322 1 98.38 33 ILE B CA 1
ATOM 1653 C C . ILE B 1 33 ? 3.689 7.195 -1.033 1 98.38 33 ILE B C 1
ATOM 1655 O O . ILE B 1 33 ? 3.814 8.281 -1.607 1 98.38 33 ILE B O 1
ATOM 1659 N N . PHE B 1 34 ? 2.768 6.984 -0.154 1 98.56 34 PHE B N 1
ATOM 1660 C CA . PHE B 1 34 ? 1.799 8.008 0.225 1 98.56 34 PHE B CA 1
ATOM 1661 C C . PHE B 1 34 ? 2.502 9.234 0.792 1 98.56 34 PHE B C 1
ATOM 1663 O O . PHE B 1 34 ? 2.178 10.367 0.427 1 98.56 34 PHE B O 1
ATOM 1670 N N . ILE B 1 35 ? 3.422 9 1.65 1 97 35 ILE B N 1
ATOM 1671 C CA . ILE B 1 35 ? 4.141 10.102 2.277 1 97 35 ILE B CA 1
ATOM 1672 C C . ILE B 1 35 ? 4.871 10.914 1.212 1 97 35 ILE B C 1
ATOM 1674 O O . ILE B 1 35 ? 4.773 12.148 1.186 1 97 35 ILE B O 1
ATOM 1678 N N . TRP B 1 36 ? 5.461 10.258 0.34 1 96.19 36 TRP B N 1
ATOM 1679 C CA . TRP B 1 36 ? 6.312 10.953 -0.622 1 96.19 36 TRP B CA 1
ATOM 1680 C C . TRP B 1 36 ? 5.477 11.594 -1.725 1 96.19 36 TRP B C 1
ATOM 1682 O O . TRP B 1 36 ? 5.781 12.695 -2.176 1 96.19 36 TRP B O 1
ATOM 1692 N N . LEU B 1 37 ? 4.426 10.969 -2.146 1 96.19 37 LEU B N 1
ATOM 1693 C CA . LEU B 1 37 ? 3.686 11.445 -3.307 1 96.19 37 LEU B CA 1
ATOM 1694 C C . LEU B 1 37 ? 2.588 12.414 -2.889 1 96.19 37 LEU B C 1
ATOM 1696 O O . LEU B 1 37 ? 2.182 13.273 -3.672 1 96.19 37 LEU B O 1
ATOM 1700 N N . ILE B 1 38 ? 2.154 12.258 -1.662 1 97.5 38 ILE B N 1
ATOM 1701 C CA . ILE B 1 38 ? 0.918 12.969 -1.347 1 97.5 38 ILE B CA 1
ATOM 1702 C C . ILE B 1 38 ? 1.12 13.828 -0.099 1 97.5 38 ILE B C 1
ATOM 1704 O O . ILE B 1 38 ? 1.062 15.055 -0.167 1 97.5 38 ILE B O 1
ATOM 1708 N N . LEU B 1 39 ? 1.49 13.266 0.999 1 97.06 39 LEU B N 1
ATOM 1709 C CA . LEU B 1 39 ? 1.52 14 2.258 1 97.06 39 LEU B CA 1
ATOM 1710 C C . LEU B 1 39 ? 2.609 15.07 2.238 1 97.06 39 LEU B C 1
ATOM 1712 O O . LEU B 1 39 ? 2.355 16.219 2.584 1 97.06 39 LEU B O 1
ATOM 1716 N N . TRP B 1 40 ? 3.744 14.656 1.778 1 94.19 40 TRP B N 1
ATOM 1717 C CA . TRP B 1 40 ? 4.887 15.562 1.816 1 94.19 40 TRP B CA 1
ATOM 1718 C C . TRP B 1 40 ? 4.629 16.797 0.955 1 94.19 40 TRP B C 1
ATOM 1720 O O . TRP B 1 40 ? 4.688 17.922 1.444 1 94.19 40 TRP B O 1
ATOM 1730 N N . PRO B 1 41 ? 4.297 16.688 -0.256 1 95.06 41 PRO B N 1
ATOM 1731 C CA . PRO B 1 41 ? 4.062 17.875 -1.064 1 95.06 41 PRO B CA 1
ATOM 1732 C C . PRO B 1 41 ? 2.857 18.688 -0.587 1 95.06 41 PRO B C 1
ATOM 1734 O O . PRO B 1 41 ? 2.895 19.922 -0.59 1 95.06 41 PRO B O 1
ATOM 1737 N N . GLU B 1 42 ? 1.812 18.062 -0.106 1 95.25 42 GLU B N 1
ATOM 1738 C CA . GLU B 1 42 ? 0.596 18.766 0.28 1 95.25 42 GLU B CA 1
ATOM 1739 C C . GLU B 1 42 ? 0.78 19.5 1.608 1 95.25 42 GLU B C 1
ATOM 1741 O O . GLU B 1 42 ? 0.102 20.484 1.877 1 95.25 42 GLU B O 1
ATOM 1746 N N . SER B 1 43 ? 1.665 19 2.428 1 92.44 43 SER B N 1
ATOM 1747 C CA . SER B 1 43 ? 1.915 19.641 3.715 1 92.44 43 SER B CA 1
ATOM 1748 C C . SER B 1 43 ? 2.496 21.047 3.533 1 92.44 43 SER B C 1
ATOM 1750 O O . SER B 1 43 ? 2.379 21.891 4.422 1 92.44 43 SER B O 1
ATOM 1752 N N . TYR B 1 44 ? 3.07 21.375 2.412 1 92.38 44 TYR B N 1
ATOM 1753 C CA . TYR B 1 44 ? 3.639 22.688 2.145 1 92.38 44 TYR B CA 1
ATOM 1754 C C . TYR B 1 44 ? 2.541 23.734 1.957 1 92.38 44 TYR B C 1
ATOM 1756 O O . TYR B 1 44 ? 2.785 24.938 2.094 1 92.38 44 TYR B O 1
ATOM 1764 N N . LYS B 1 45 ? 1.371 23.344 1.718 1 93.12 45 LYS B N 1
ATOM 1765 C CA . LYS B 1 45 ? 0.26 24.25 1.477 1 93.12 45 LYS B CA 1
ATOM 1766 C C . LYS B 1 45 ? -0.264 24.844 2.785 1 93.12 45 LYS B C 1
ATOM 1768 O O . LYS B 1 45 ? -1.028 25.812 2.775 1 93.12 45 LYS B O 1
ATOM 1773 N N . LEU B 1 46 ? 0.04 24.281 3.906 1 89.5 46 LEU B N 1
ATOM 1774 C CA . LEU B 1 46 ? -0.327 24.828 5.207 1 89.5 46 LEU B CA 1
ATOM 1775 C C . LEU B 1 46 ? 0.327 26.188 5.426 1 89.5 46 LEU B C 1
ATOM 1777 O O . LEU B 1 46 ? -0.145 26.984 6.238 1 89.5 46 LEU B O 1
ATOM 1781 N N . ASN B 1 47 ? 1.284 26.609 4.742 1 87.12 47 ASN B N 1
ATOM 1782 C CA . ASN B 1 47 ? 1.972 27.891 4.777 1 87.12 47 ASN B CA 1
ATOM 1783 C C . ASN B 1 47 ? 2.422 28.25 6.195 1 87.12 47 ASN B C 1
ATOM 1785 O O . ASN B 1 47 ? 2.348 29.406 6.598 1 87.12 47 ASN B O 1
ATOM 1789 N N . ASP B 1 48 ? 2.627 27.344 7.086 1 89.06 48 ASP B N 1
ATOM 1790 C CA . ASP B 1 48 ? 3.182 27.453 8.43 1 89.06 48 ASP B CA 1
ATOM 1791 C C . ASP B 1 48 ? 4.176 26.328 8.711 1 89.06 48 ASP B C 1
ATOM 1793 O O . ASP B 1 48 ? 3.777 25.188 8.969 1 89.06 48 ASP B O 1
ATOM 1797 N N . GLU B 1 49 ? 5.414 26.703 8.742 1 86.56 49 GLU B N 1
ATOM 1798 C CA . GLU B 1 49 ? 6.5 25.719 8.844 1 86.56 49 GLU B CA 1
ATOM 1799 C C . GLU B 1 49 ? 6.465 25 10.18 1 86.56 49 GLU B C 1
ATOM 1801 O O . GLU B 1 49 ? 6.781 23.812 10.258 1 86.56 49 GLU B O 1
ATOM 1806 N N . LYS B 1 50 ? 6.113 25.672 11.211 1 86.94 50 LYS B N 1
ATOM 1807 C CA . LYS B 1 50 ? 6.055 25.062 12.539 1 86.94 50 LYS B CA 1
ATOM 1808 C C . LYS B 1 50 ? 4.965 24 12.609 1 86.94 50 LYS B C 1
ATOM 1810 O O . LYS B 1 50 ? 5.188 22.906 13.125 1 86.94 50 LYS B O 1
ATOM 1815 N N . ILE B 1 51 ? 3.859 24.328 12.047 1 89.5 51 ILE B N 1
ATOM 1816 C CA . ILE B 1 51 ? 2.729 23.406 12.047 1 89.5 51 ILE B CA 1
ATOM 1817 C C . ILE B 1 51 ? 3.041 22.203 11.164 1 89.5 51 ILE B C 1
ATOM 1819 O O . ILE B 1 51 ? 2.766 21.062 11.539 1 89.5 51 ILE B O 1
ATOM 1823 N N . ARG B 1 52 ? 3.656 22.5 10.062 1 90.38 52 ARG B N 1
ATOM 1824 C CA . ARG B 1 52 ? 4.043 21.453 9.133 1 90.38 52 ARG B CA 1
ATOM 1825 C C . ARG B 1 52 ? 5.004 20.469 9.789 1 90.38 52 ARG B C 1
ATOM 1827 O O . ARG B 1 52 ? 4.816 19.25 9.695 1 90.38 52 ARG B O 1
ATOM 1834 N N . THR B 1 53 ? 6.004 20.969 10.414 1 85.06 53 THR B N 1
ATOM 1835 C CA . THR B 1 53 ? 7.02 20.141 11.07 1 85.06 53 THR B CA 1
ATOM 1836 C C . THR B 1 53 ? 6.398 19.297 12.172 1 85.06 53 THR B C 1
ATOM 1838 O O . THR B 1 53 ? 6.738 18.125 12.32 1 85.06 53 THR B O 1
ATOM 1841 N N . ARG B 1 54 ? 5.504 19.875 12.898 1 87.44 54 ARG B N 1
ATOM 1842 C CA . ARG B 1 54 ? 4.832 19.141 13.969 1 87.44 54 ARG B CA 1
ATOM 1843 C C . ARG B 1 54 ? 3.988 18 13.406 1 87.44 54 ARG B C 1
ATOM 1845 O O . ARG B 1 54 ? 4.035 16.875 13.914 1 87.44 54 ARG B O 1
ATOM 1852 N N . LEU B 1 55 ? 3.268 18.344 12.406 1 91.69 55 LEU B N 1
ATOM 1853 C CA . LEU B 1 55 ? 2.416 17.328 11.781 1 91.69 55 LEU B CA 1
ATOM 1854 C C . LEU B 1 55 ? 3.248 16.172 11.25 1 91.69 55 LEU B C 1
ATOM 1856 O O . LEU B 1 55 ? 2.947 15.008 11.523 1 91.69 55 LEU B O 1
ATOM 1860 N N . LEU B 1 56 ? 4.273 16.469 10.492 1 90.5 56 LEU B N 1
ATOM 1861 C CA . LEU B 1 56 ? 5.117 15.445 9.891 1 90.5 56 LEU B CA 1
ATOM 1862 C C . LEU B 1 56 ? 5.832 14.641 10.969 1 90.5 56 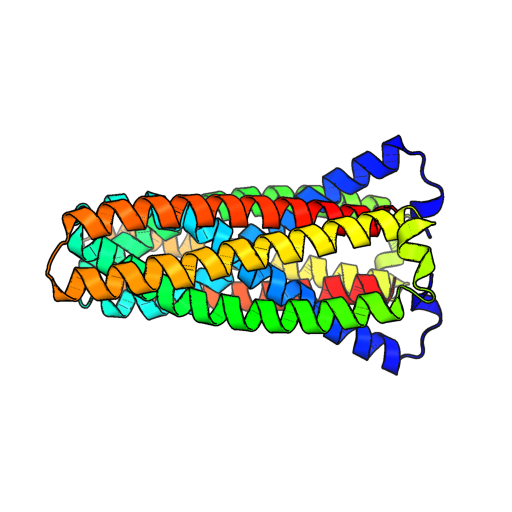LEU B C 1
ATOM 1864 O O . LEU B 1 56 ? 6.09 13.445 10.789 1 90.5 56 LEU B O 1
ATOM 1868 N N . GLY B 1 57 ? 6.129 15.312 12.047 1 88.38 57 GLY B N 1
ATOM 1869 C CA . GLY B 1 57 ? 6.703 14.609 13.188 1 88.38 57 GLY B CA 1
ATOM 1870 C C . GLY B 1 57 ? 5.766 13.578 13.781 1 88.38 57 GLY B C 1
ATOM 1871 O O . GLY B 1 57 ? 6.16 12.438 14.023 1 88.38 57 GLY B O 1
ATOM 1872 N N . PHE B 1 58 ? 4.504 13.953 13.977 1 91.94 58 PHE B N 1
ATOM 1873 C CA . PHE B 1 58 ? 3.498 13.055 14.531 1 91.94 58 PHE B CA 1
ATOM 1874 C C . PHE B 1 58 ? 3.236 11.891 13.586 1 91.94 58 PHE B C 1
ATOM 1876 O O . PHE B 1 58 ? 3.234 10.727 14.016 1 91.94 58 PHE B O 1
ATOM 1883 N N . VAL B 1 59 ? 3.053 12.219 12.391 1 95.31 59 VAL B N 1
ATOM 1884 C CA . VAL B 1 59 ? 2.748 11.211 11.375 1 95.31 59 VAL B CA 1
ATOM 1885 C C . VAL B 1 59 ? 3.945 10.281 11.195 1 95.31 59 VAL B C 1
ATOM 1887 O O . VAL B 1 59 ? 3.783 9.062 11.125 1 95.31 59 VAL B O 1
ATOM 1890 N N . GLY B 1 60 ? 5.133 10.867 11.125 1 92.88 60 GLY B N 1
ATOM 1891 C CA . GLY B 1 60 ? 6.348 10.086 10.977 1 92.88 60 GLY B CA 1
ATOM 1892 C C . GLY B 1 60 ? 6.555 9.078 12.094 1 92.88 60 GLY B C 1
ATOM 1893 O O . GLY B 1 60 ? 6.941 7.938 11.852 1 92.88 60 GLY B O 1
ATOM 1894 N N . LYS B 1 61 ? 6.355 9.5 13.289 1 91.69 61 LYS B N 1
ATOM 1895 C CA . LYS B 1 61 ? 6.523 8.633 14.453 1 91.69 61 LYS B CA 1
ATOM 1896 C C . LYS B 1 61 ? 5.543 7.461 14.414 1 91.69 61 LYS B C 1
ATOM 1898 O O . LYS B 1 61 ? 5.922 6.316 14.664 1 91.69 61 LYS B O 1
ATOM 1903 N N . LYS B 1 62 ? 4.34 7.754 14.172 1 96.75 62 LYS B N 1
ATOM 1904 C CA . LYS B 1 62 ? 3.324 6.707 14.094 1 96.75 62 LYS B CA 1
ATOM 1905 C C . LYS B 1 62 ? 3.605 5.754 12.93 1 96.75 62 LYS B C 1
ATOM 1907 O O . LYS B 1 62 ? 3.494 4.535 13.078 1 96.75 62 LYS B O 1
ATOM 1912 N N . PHE B 1 63 ? 3.961 6.344 11.844 1 96.75 63 PHE B N 1
ATOM 1913 C CA . PHE B 1 63 ? 4.266 5.516 10.68 1 96.75 63 PHE B CA 1
ATOM 1914 C C . PHE B 1 63 ? 5.465 4.613 10.961 1 96.75 63 PHE B C 1
ATOM 1916 O O . PHE B 1 63 ? 5.512 3.475 10.492 1 96.75 63 PHE B O 1
ATOM 1923 N N . ALA B 1 64 ? 6.434 5.102 11.664 1 94.06 64 ALA B N 1
ATOM 1924 C CA . ALA B 1 64 ? 7.59 4.293 12.031 1 94.06 64 ALA B CA 1
ATOM 1925 C C . ALA B 1 64 ? 7.168 3.049 12.805 1 94.06 64 ALA B C 1
ATOM 1927 O O . ALA B 1 64 ? 7.73 1.969 12.617 1 94.06 64 ALA B O 1
ATOM 1928 N N . LEU B 1 65 ? 6.258 3.168 13.625 1 96.12 65 LEU B N 1
ATOM 1929 C CA . LEU B 1 65 ? 5.734 2.027 14.375 1 96.12 65 LEU B CA 1
ATOM 1930 C C . LEU B 1 65 ? 5.152 0.982 13.43 1 96.12 65 LEU B C 1
ATOM 1932 O O . LEU B 1 65 ? 5.477 -0.203 13.531 1 96.12 65 LEU B O 1
ATOM 1936 N N . TYR B 1 66 ? 4.324 1.403 12.523 1 97.69 66 TYR B N 1
ATOM 1937 C CA . TYR B 1 66 ? 3.699 0.486 11.578 1 97.69 66 TYR B CA 1
ATOM 1938 C C . TYR B 1 66 ? 4.734 -0.099 10.617 1 97.69 66 TYR B C 1
ATOM 1940 O O . TYR B 1 66 ? 4.609 -1.25 10.195 1 97.69 66 TYR B O 1
ATOM 1948 N N . THR B 1 67 ? 5.695 0.744 10.266 1 96.88 67 THR B N 1
ATOM 1949 C CA . THR B 1 67 ? 6.797 0.266 9.438 1 96.88 67 THR B CA 1
ATOM 1950 C C . THR B 1 67 ? 7.547 -0.864 10.133 1 96.88 67 THR B C 1
ATOM 1952 O O . THR B 1 67 ? 7.793 -1.915 9.539 1 96.88 67 THR B O 1
ATOM 1955 N N . ASN B 1 68 ? 7.867 -0.707 11.398 1 97 68 ASN B N 1
ATOM 1956 C CA . ASN B 1 68 ? 8.602 -1.719 12.156 1 97 68 ASN B CA 1
ATOM 1957 C C . ASN B 1 68 ? 7.797 -3.012 12.281 1 97 68 ASN B C 1
ATOM 1959 O O . ASN B 1 68 ? 8.336 -4.102 12.07 1 97 68 ASN B O 1
ATOM 1963 N N . ILE B 1 69 ? 6.586 -2.846 12.602 1 98.31 69 ILE B N 1
ATOM 1964 C CA . ILE B 1 69 ? 5.719 -4.016 12.727 1 98.31 69 ILE B CA 1
ATOM 1965 C C . ILE B 1 69 ? 5.629 -4.734 11.383 1 98.31 69 ILE B C 1
ATOM 1967 O O . ILE B 1 69 ? 5.77 -5.957 11.32 1 98.31 69 ILE B O 1
ATOM 1971 N N . SER B 1 70 ? 5.402 -4.008 10.336 1 98.56 70 SER B N 1
ATOM 1972 C CA . SER B 1 70 ? 5.293 -4.582 9 1 98.56 70 SER B CA 1
ATOM 1973 C C . SER B 1 70 ? 6.582 -5.293 8.594 1 98.56 70 SER B C 1
ATOM 1975 O O . SER B 1 70 ? 6.539 -6.379 8.016 1 98.56 70 SER B O 1
ATOM 1977 N N . LEU B 1 71 ? 7.691 -4.699 8.922 1 98.06 71 LEU B N 1
ATOM 1978 C CA . LEU B 1 71 ? 8.977 -5.277 8.539 1 98.06 71 LEU B CA 1
ATOM 1979 C C . LEU B 1 71 ? 9.211 -6.602 9.258 1 98.06 71 LEU B C 1
ATOM 1981 O O . LEU B 1 71 ? 9.703 -7.559 8.656 1 98.06 71 LEU B O 1
ATOM 1985 N N . ILE B 1 72 ? 8.906 -6.633 10.508 1 98.38 72 ILE B N 1
ATOM 1986 C CA . ILE B 1 72 ? 9.047 -7.867 11.273 1 98.38 72 ILE B CA 1
ATOM 1987 C C . ILE B 1 72 ? 8.18 -8.961 10.656 1 98.38 72 ILE B C 1
ATOM 1989 O O . ILE B 1 72 ? 8.641 -10.086 10.445 1 98.38 72 ILE B O 1
ATOM 1993 N N . LEU B 1 73 ? 6.973 -8.602 10.352 1 98.75 73 LEU B N 1
ATOM 1994 C CA . LEU B 1 73 ? 6.043 -9.547 9.75 1 98.75 73 LEU B CA 1
ATOM 1995 C C . LEU B 1 73 ? 6.512 -9.961 8.359 1 98.75 73 LEU B C 1
ATOM 1997 O O . LEU B 1 73 ? 6.422 -11.133 7.988 1 98.75 73 LEU B O 1
ATOM 2001 N N . LEU B 1 74 ? 7.004 -9.047 7.594 1 98.69 74 LEU B N 1
ATOM 2002 C CA . LEU B 1 74 ? 7.504 -9.328 6.254 1 98.69 74 LEU B CA 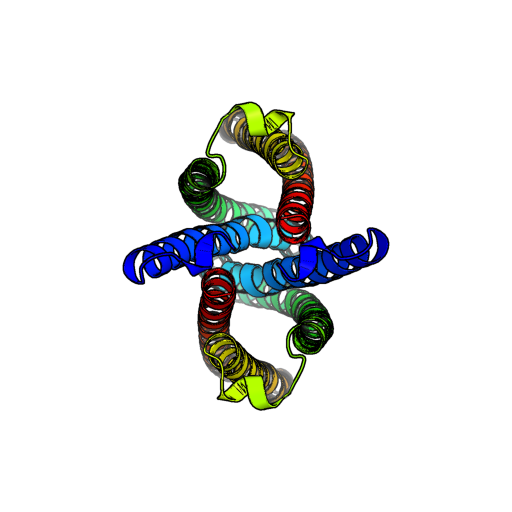1
ATOM 2003 C C . LEU B 1 74 ? 8.68 -10.297 6.301 1 98.69 74 LEU B C 1
ATOM 2005 O O . LEU B 1 74 ? 8.742 -11.25 5.52 1 98.69 74 LEU B O 1
ATOM 2009 N N . ILE B 1 75 ? 9.586 -10.008 7.211 1 98 75 ILE B N 1
ATOM 2010 C CA . ILE B 1 75 ? 10.766 -10.852 7.336 1 98 75 ILE B CA 1
ATOM 2011 C C . ILE B 1 75 ? 10.359 -12.258 7.781 1 98 75 ILE B C 1
ATOM 2013 O O . ILE B 1 75 ? 10.773 -13.25 7.188 1 98 75 ILE B O 1
ATOM 2017 N N . ALA B 1 76 ? 9.539 -12.336 8.773 1 98.12 76 ALA B N 1
ATOM 2018 C CA . ALA B 1 76 ? 9.117 -13.625 9.305 1 98.12 76 ALA B CA 1
ATOM 2019 C C . ALA B 1 76 ? 8.359 -14.438 8.258 1 98.12 76 ALA B C 1
ATOM 2021 O O . ALA B 1 76 ? 8.664 -15.609 8.031 1 98.12 76 ALA B O 1
ATOM 2022 N N . THR B 1 77 ? 7.402 -13.852 7.598 1 98 77 THR B N 1
ATOM 2023 C CA . THR B 1 77 ? 6.605 -14.555 6.602 1 98 77 THR B CA 1
ATOM 2024 C C . THR B 1 77 ? 7.434 -14.836 5.348 1 98 77 THR B C 1
ATOM 2026 O O . THR B 1 77 ? 7.328 -15.906 4.758 1 98 77 THR B O 1
ATOM 2029 N N . GLY B 1 78 ? 8.258 -13.867 4.965 1 96.62 78 GLY B N 1
ATOM 2030 C CA . GLY B 1 78 ? 9.109 -14.062 3.803 1 96.62 78 GLY B CA 1
ATOM 2031 C C . GLY B 1 78 ? 10.086 -15.219 3.967 1 96.62 78 GLY B C 1
ATOM 2032 O O . GLY B 1 78 ? 10.258 -16.031 3.053 1 96.62 78 GLY B O 1
ATOM 2033 N N . LEU B 1 79 ? 10.711 -15.297 5.102 1 95 79 LEU B N 1
ATOM 2034 C CA . LEU B 1 79 ? 11.648 -16.375 5.371 1 95 79 LEU B CA 1
ATOM 2035 C C . LEU B 1 79 ? 10.938 -17.719 5.414 1 95 79 LEU B C 1
ATOM 2037 O O . LEU B 1 79 ? 11.477 -18.734 4.941 1 95 79 LEU B O 1
ATOM 2041 N N . THR B 1 80 ? 9.797 -17.766 5.996 1 94.69 80 THR B N 1
ATOM 2042 C CA . THR B 1 80 ? 9.008 -18.984 6.055 1 94.69 80 THR B CA 1
ATOM 2043 C C . THR B 1 80 ? 8.656 -19.469 4.652 1 94.69 80 THR B C 1
ATOM 2045 O O . THR B 1 80 ? 8.828 -20.656 4.336 1 94.69 80 THR B O 1
ATOM 2048 N N . MET B 1 81 ? 8.266 -18.594 3.793 1 93.44 81 MET B N 1
ATOM 2049 C CA . MET B 1 81 ? 7.891 -18.969 2.432 1 93.44 81 MET B CA 1
ATOM 2050 C C . MET B 1 81 ? 9.117 -19.359 1.616 1 93.44 81 MET B C 1
ATOM 2052 O O . MET B 1 81 ? 9.055 -20.266 0.783 1 93.44 81 MET B O 1
ATOM 2056 N N . THR B 1 82 ? 10.188 -18.641 1.863 1 92.19 82 THR B N 1
ATOM 2057 C CA . THR B 1 82 ? 11.43 -19 1.184 1 92.19 82 THR B CA 1
ATOM 2058 C C . THR B 1 82 ? 11.883 -20.406 1.56 1 92.19 82 THR B C 1
ATOM 2060 O O . THR B 1 82 ? 12.305 -21.172 0.698 1 92.19 82 THR B O 1
ATOM 2063 N N . TYR B 1 83 ? 11.773 -20.703 2.803 1 89.75 83 TYR B N 1
ATOM 2064 C CA . TYR B 1 83 ? 12.164 -22.016 3.291 1 89.75 83 TYR B CA 1
ATOM 2065 C C . TYR B 1 83 ? 11.32 -23.109 2.643 1 89.75 83 TYR B C 1
ATOM 2067 O O . TYR B 1 83 ? 11.844 -24.156 2.271 1 89.75 83 TYR B O 1
ATOM 2075 N N . LYS B 1 84 ? 10.109 -22.906 2.473 1 84.81 84 LYS B N 1
ATOM 2076 C CA . LYS B 1 84 ? 9.203 -23.875 1.869 1 84.81 84 LYS B CA 1
ATOM 2077 C C . LYS B 1 84 ? 9.445 -24 0.366 1 84.81 84 LYS B C 1
ATOM 2079 O O . LYS B 1 84 ? 9.281 -25.062 -0.215 1 84.81 84 LYS B O 1
ATOM 2084 N N . TYR B 1 85 ? 9.75 -22.891 -0.115 1 81.94 85 TYR B N 1
ATOM 2085 C CA . TYR B 1 85 ? 9.961 -22.844 -1.558 1 81.94 85 TYR B CA 1
ATOM 2086 C C . TYR B 1 85 ? 11.289 -23.484 -1.938 1 81.94 85 TYR B C 1
ATOM 2088 O O . TYR B 1 85 ? 11.359 -24.25 -2.904 1 81.94 85 TYR B O 1
ATOM 2096 N N . LEU B 1 86 ? 12.328 -23.141 -1.188 1 82.06 86 LEU B N 1
ATOM 2097 C CA . LEU B 1 86 ? 13.664 -23.641 -1.504 1 82.06 86 LEU B CA 1
ATOM 2098 C C . LEU B 1 86 ? 13.891 -25.016 -0.874 1 82.06 86 LEU B C 1
ATOM 2100 O O . LEU B 1 86 ? 14.125 -25.109 0.333 1 82.06 86 LEU B O 1
ATOM 2104 N N . GLU B 1 87 ? 13.719 -26.031 -1.478 1 78.88 87 GLU B N 1
ATOM 2105 C CA . GLU B 1 87 ? 13.992 -27.375 -0.989 1 78.88 87 GLU B CA 1
ATOM 2106 C C . GLU B 1 87 ? 15.477 -27.562 -0.677 1 78.88 87 GLU B C 1
ATOM 2108 O O . GLU B 1 87 ? 15.836 -28.281 0.255 1 78.88 87 GLU B O 1
ATOM 2113 N N . ASN B 1 88 ? 16.281 -26.891 -1.497 1 85.06 88 ASN B N 1
ATOM 2114 C CA . ASN B 1 88 ? 17.734 -26.938 -1.372 1 85.06 88 ASN B CA 1
ATOM 2115 C C . ASN B 1 88 ? 18.359 -25.562 -1.574 1 85.06 88 ASN B C 1
ATOM 2117 O O . ASN B 1 88 ? 17.984 -24.828 -2.482 1 85.06 88 ASN B O 1
ATOM 2121 N N . PHE B 1 89 ? 19.312 -25.297 -0.789 1 87.06 89 PHE B N 1
ATOM 2122 C CA . PHE B 1 89 ? 19.969 -24 -0.795 1 87.06 89 PHE B CA 1
ATOM 2123 C C . PHE B 1 89 ? 20.688 -23.766 -2.121 1 87.06 89 PHE B C 1
ATOM 2125 O O . PHE B 1 89 ? 20.828 -22.609 -2.557 1 87.06 89 PHE B O 1
ATOM 2132 N N . SER B 1 90 ? 21.109 -24.766 -2.738 1 87.62 90 SER B N 1
ATOM 2133 C CA . SER B 1 90 ? 21.828 -24.625 -4 1 87.62 90 SER B CA 1
ATOM 2134 C C . SER B 1 90 ? 20.938 -24.016 -5.082 1 87.62 90 SER B C 1
ATOM 2136 O O . SER B 1 90 ? 21.438 -23.469 -6.066 1 87.62 90 SER B O 1
ATOM 2138 N N . LEU B 1 91 ? 19.703 -24.031 -4.828 1 86.19 91 LEU B N 1
ATOM 2139 C CA . LEU B 1 91 ? 18.75 -23.531 -5.816 1 86.19 91 LEU B CA 1
ATOM 2140 C C . LEU B 1 91 ? 18.844 -22.016 -5.941 1 86.19 91 LEU B C 1
ATOM 2142 O O . LEU B 1 91 ? 18.5 -21.453 -6.984 1 86.19 91 LEU B O 1
ATOM 2146 N N . TYR B 1 92 ? 19.328 -21.438 -4.914 1 89.25 92 TYR B N 1
ATOM 2147 C CA . TYR B 1 92 ? 19.547 -20 -4.969 1 89.25 92 TYR B CA 1
ATOM 2148 C C . TYR B 1 92 ? 20.438 -19.625 -6.156 1 89.25 92 TYR B C 1
ATOM 2150 O O . TYR B 1 92 ? 20.266 -18.562 -6.754 1 89.25 92 TYR B O 1
ATOM 2158 N N . PHE B 1 93 ? 21.266 -20.562 -6.523 1 90.62 93 PHE B N 1
ATOM 2159 C CA . PHE B 1 93 ? 22.312 -20.203 -7.477 1 90.62 93 PHE B CA 1
ATOM 2160 C C . PHE B 1 93 ? 22.188 -21.047 -8.75 1 90.62 93 PHE B C 1
ATOM 2162 O O . PHE B 1 93 ? 22.906 -20.797 -9.727 1 90.62 93 PHE B O 1
ATOM 2169 N N . THR B 1 94 ? 21.281 -21.938 -8.773 1 89.19 94 THR B N 1
ATOM 2170 C CA . THR B 1 94 ? 21.234 -22.828 -9.922 1 89.19 94 THR B CA 1
ATOM 2171 C C . THR B 1 94 ? 19.953 -22.609 -10.719 1 89.19 94 THR B C 1
ATOM 2173 O O . THR B 1 94 ? 19.859 -23.016 -11.883 1 89.19 94 THR B O 1
ATOM 2176 N N . SER B 1 95 ? 18.969 -22 -10.109 1 87.31 95 SER B N 1
ATOM 2177 C CA . SER B 1 95 ? 17.703 -21.766 -10.805 1 87.31 95 SER B CA 1
ATOM 2178 C C . SER B 1 95 ? 17.469 -20.281 -11.039 1 87.31 95 SER B C 1
ATOM 2180 O O . SER B 1 95 ? 17.984 -19.438 -10.305 1 87.31 95 SER B O 1
ATOM 2182 N N . THR B 1 96 ? 16.766 -19.969 -12.078 1 87.31 96 THR B N 1
ATOM 2183 C CA . THR B 1 96 ? 16.406 -18.594 -12.383 1 87.31 96 THR B CA 1
ATOM 2184 C C . THR B 1 96 ? 15.586 -17.984 -11.25 1 87.31 96 THR B C 1
ATOM 2186 O O . THR B 1 96 ? 15.836 -16.859 -10.82 1 87.31 96 THR B O 1
ATOM 2189 N N . GLU B 1 97 ? 14.648 -18.734 -10.742 1 87.31 97 GLU B N 1
ATOM 2190 C CA . GLU B 1 97 ? 13.812 -18.297 -9.625 1 87.31 97 GLU B CA 1
ATOM 2191 C C . GLU B 1 97 ? 14.648 -18.062 -8.375 1 87.31 97 GLU B C 1
ATOM 2193 O O . GLU B 1 97 ? 14.422 -17.094 -7.641 1 87.31 97 GLU B O 1
ATOM 2198 N N . GLY B 1 98 ? 15.523 -18.953 -8.188 1 90.81 98 GLY B N 1
ATOM 2199 C CA . GLY B 1 98 ? 16.406 -18.797 -7.047 1 90.81 98 GLY B CA 1
ATOM 2200 C C . GLY B 1 98 ? 17.266 -17.547 -7.117 1 90.81 98 GLY B C 1
ATOM 2201 O O . GLY B 1 98 ? 17.469 -16.875 -6.105 1 90.81 98 GLY B O 1
ATOM 2202 N N . HIS B 1 99 ? 17.719 -17.219 -8.281 1 93 99 HIS B N 1
ATOM 2203 C CA . HIS B 1 99 ? 18.531 -16.016 -8.469 1 93 99 HIS B CA 1
ATOM 2204 C C . HIS B 1 99 ? 17.734 -14.758 -8.172 1 93 99 HIS B C 1
ATOM 2206 O O . HIS B 1 99 ? 18.234 -13.844 -7.508 1 93 99 HIS B O 1
ATOM 2212 N N . ILE B 1 100 ? 16.547 -14.711 -8.664 1 94.31 100 ILE B N 1
ATOM 2213 C CA . ILE B 1 100 ? 15.68 -13.562 -8.43 1 94.31 100 ILE B CA 1
ATOM 2214 C C . ILE B 1 100 ? 15.43 -13.398 -6.934 1 94.31 100 ILE B C 1
ATOM 2216 O O . ILE B 1 100 ? 15.531 -12.289 -6.402 1 94.31 100 ILE B O 1
ATOM 2220 N N . LEU B 1 101 ? 15.125 -14.508 -6.336 1 94.81 101 LEU B N 1
ATOM 2221 C CA . LEU B 1 101 ? 14.859 -14.5 -4.906 1 94.81 101 LEU B CA 1
ATOM 2222 C C . LEU B 1 101 ? 16.078 -14.039 -4.121 1 94.81 101 LEU B C 1
ATOM 2224 O O . LEU B 1 101 ? 15.961 -13.234 -3.191 1 94.81 101 LEU B O 1
ATOM 2228 N N . PHE B 1 102 ? 17.203 -14.461 -4.496 1 95.12 102 PHE B N 1
ATOM 2229 C CA . PHE B 1 102 ? 18.453 -14.086 -3.836 1 95.12 102 PHE B CA 1
ATOM 2230 C C . PHE B 1 102 ? 18.719 -12.594 -3.967 1 95.12 102 PHE B C 1
ATOM 2232 O O . PHE B 1 102 ? 19.016 -11.922 -2.977 1 95.12 102 PHE B O 1
ATOM 2239 N N . ILE B 1 103 ? 18.625 -12.078 -5.113 1 97.06 103 ILE B N 1
ATOM 2240 C CA . ILE B 1 103 ? 18.844 -10.656 -5.363 1 97.06 103 ILE B CA 1
ATOM 2241 C C . ILE B 1 103 ? 17.859 -9.828 -4.543 1 97.06 103 ILE B C 1
ATOM 2243 O O . ILE B 1 103 ? 18.25 -8.828 -3.928 1 97.06 103 ILE B O 1
ATOM 2247 N N . ALA B 1 104 ? 16.625 -10.25 -4.57 1 97.25 104 ALA B N 1
ATOM 2248 C CA . ALA B 1 104 ? 15.617 -9.523 -3.805 1 97.25 104 ALA B CA 1
ATOM 2249 C C . ALA B 1 104 ? 15.977 -9.492 -2.32 1 97.25 104 ALA B C 1
ATOM 2251 O O . ALA B 1 104 ? 15.852 -8.453 -1.67 1 97.25 104 ALA B O 1
ATOM 2252 N N . GLU B 1 105 ? 16.406 -10.562 -1.801 1 97.25 105 GLU B N 1
ATOM 2253 C CA . GLU B 1 105 ? 16.734 -10.648 -0.38 1 97.25 105 GLU B CA 1
ATOM 2254 C C . GLU B 1 105 ? 17.938 -9.789 -0.037 1 97.25 105 GLU B C 1
ATOM 2256 O O . GLU B 1 105 ? 17.984 -9.172 1.032 1 97.25 105 GLU B O 1
ATOM 2261 N N . VAL B 1 106 ? 18.891 -9.758 -0.897 1 97.81 106 VAL B N 1
ATOM 2262 C CA . VAL B 1 106 ? 20.047 -8.891 -0.704 1 97.81 106 VAL B CA 1
ATOM 2263 C C . VAL B 1 106 ? 19.609 -7.43 -0.7 1 97.81 106 VAL B C 1
ATOM 2265 O O . VAL B 1 106 ? 20.031 -6.648 0.154 1 97.81 106 VAL B O 1
ATOM 2268 N N . LEU B 1 107 ? 18.75 -7.082 -1.633 1 98.31 107 LEU B N 1
ATOM 2269 C CA . LEU B 1 107 ? 18.234 -5.719 -1.708 1 98.31 107 LEU B CA 1
ATOM 2270 C C . LEU B 1 107 ? 17.438 -5.367 -0.461 1 98.31 107 LEU B C 1
ATOM 2272 O O . LEU B 1 107 ? 17.469 -4.227 0.004 1 98.31 107 LEU B O 1
ATOM 2276 N N . ILE B 1 108 ? 16.719 -6.348 0.052 1 98.38 108 ILE B N 1
ATOM 2277 C CA . ILE B 1 108 ? 15.953 -6.129 1.273 1 98.38 108 ILE B CA 1
ATOM 2278 C C . ILE B 1 108 ? 16.906 -5.809 2.428 1 98.38 108 ILE B C 1
ATOM 2280 O O . ILE B 1 108 ? 16.656 -4.883 3.205 1 98.38 108 ILE B O 1
ATOM 2284 N N . ILE B 1 109 ? 17.969 -6.527 2.539 1 98.06 109 ILE B N 1
ATOM 2285 C CA . ILE B 1 109 ? 18.953 -6.293 3.588 1 98.06 109 ILE B CA 1
ATOM 2286 C C . ILE B 1 109 ? 19.547 -4.895 3.438 1 98.06 109 ILE B C 1
ATOM 2288 O O . ILE B 1 109 ? 19.641 -4.148 4.414 1 98.06 109 ILE B O 1
ATOM 2292 N N . ILE B 1 110 ? 19.906 -4.539 2.258 1 98.06 110 ILE B N 1
ATOM 2293 C CA . ILE B 1 110 ? 20.469 -3.215 1.983 1 98.06 110 ILE B CA 1
ATOM 2294 C C . ILE B 1 110 ? 19.453 -2.143 2.375 1 98.06 110 ILE B C 1
ATOM 2296 O O . ILE B 1 110 ? 19.797 -1.153 3.021 1 98.06 110 ILE B O 1
ATOM 2300 N N . MET B 1 111 ? 18.219 -2.346 1.979 1 97.88 111 MET B N 1
ATOM 2301 C CA . MET B 1 111 ? 17.141 -1.401 2.301 1 97.88 111 MET B CA 1
ATOM 2302 C C . MET B 1 111 ? 17.016 -1.221 3.811 1 97.88 111 MET B C 1
ATOM 2304 O O . MET B 1 111 ? 16.906 -0.094 4.297 1 97.88 111 MET B O 1
ATOM 2308 N N . ILE B 1 112 ? 17.047 -2.297 4.539 1 97.31 112 ILE B N 1
ATOM 2309 C CA . ILE B 1 112 ? 16.891 -2.266 5.988 1 97.31 112 ILE B CA 1
ATOM 2310 C C . ILE B 1 112 ? 18.062 -1.517 6.617 1 97.31 112 ILE B C 1
ATOM 2312 O O . ILE B 1 112 ? 17.875 -0.685 7.504 1 97.31 112 ILE B O 1
ATOM 2316 N N . VAL B 1 113 ? 19.234 -1.766 6.152 1 96.88 113 VAL B N 1
ATOM 2317 C CA . VAL B 1 113 ? 20.438 -1.118 6.668 1 96.88 113 VAL B CA 1
ATOM 2318 C C . VAL B 1 113 ? 20.359 0.387 6.426 1 96.88 113 VAL B C 1
ATOM 2320 O O . VAL B 1 113 ? 20.641 1.183 7.328 1 96.88 113 VAL B O 1
ATOM 2323 N N . ILE B 1 114 ? 19.953 0.77 5.25 1 96.38 114 ILE B N 1
ATOM 2324 C CA . ILE B 1 114 ? 19.828 2.186 4.918 1 96.38 114 ILE B CA 1
ATOM 2325 C C . ILE B 1 114 ? 18.75 2.834 5.785 1 96.38 114 ILE B C 1
ATOM 2327 O O . ILE B 1 114 ? 18.969 3.908 6.352 1 96.38 114 ILE B O 1
ATOM 2331 N N . MET B 1 115 ? 17.688 2.182 5.891 1 94.94 115 MET B N 1
ATOM 2332 C CA . MET B 1 115 ? 16.547 2.732 6.617 1 94.94 115 MET B CA 1
ATOM 2333 C C . MET B 1 115 ? 16.875 2.898 8.102 1 94.94 115 MET B C 1
ATOM 2335 O O . MET B 1 115 ? 16.703 3.982 8.656 1 94.94 115 MET B O 1
ATOM 23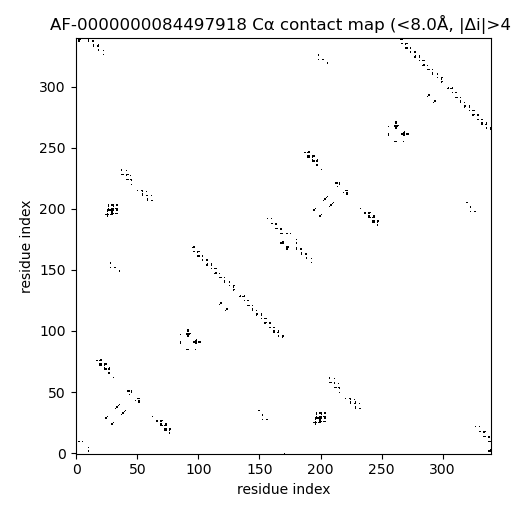39 N N . TYR B 1 116 ? 17.359 1.934 8.703 1 94.12 116 TYR B N 1
ATOM 2340 C CA . TYR B 1 116 ? 17.609 1.983 10.133 1 94.12 116 TYR B CA 1
ATOM 2341 C C . TYR B 1 116 ? 18.891 2.775 10.43 1 94.12 116 TYR B C 1
ATOM 2343 O O . TYR B 1 116 ? 18.984 3.438 11.469 1 94.12 116 TYR B O 1
ATOM 2351 N N . GLY B 1 117 ? 19.875 2.668 9.547 1 90.69 117 GLY B N 1
ATOM 2352 C CA . GLY B 1 117 ? 21.047 3.518 9.695 1 90.69 117 GLY B CA 1
ATOM 2353 C C . GLY B 1 117 ? 20.719 5 9.688 1 90.69 117 GLY B C 1
ATOM 2354 O O . GLY B 1 117 ? 21.234 5.762 10.5 1 90.69 117 GLY B O 1
ATOM 2355 N N . ASN B 1 118 ? 19.875 5.348 8.789 1 87.56 118 ASN B N 1
ATOM 2356 C CA . ASN B 1 118 ? 19.422 6.727 8.703 1 87.56 118 ASN B CA 1
ATOM 2357 C C . ASN B 1 118 ? 18.656 7.145 9.953 1 87.56 118 ASN B C 1
ATOM 2359 O O . ASN B 1 118 ? 18.922 8.195 10.531 1 87.56 118 ASN B O 1
ATOM 2363 N N . ASN B 1 119 ? 17.75 6.297 10.422 1 84.12 119 ASN B N 1
ATOM 2364 C CA . ASN B 1 119 ? 16.906 6.621 11.578 1 84.12 119 ASN B CA 1
ATOM 2365 C C . ASN B 1 119 ? 17.75 6.719 12.852 1 84.12 119 ASN B C 1
ATOM 2367 O O . ASN B 1 119 ? 17.516 7.609 13.68 1 84.12 119 ASN B O 1
ATOM 2371 N N . ILE B 1 120 ? 18.672 5.852 13.023 1 82.94 120 ILE B N 1
ATOM 2372 C CA . ILE B 1 120 ? 19.5 5.836 14.227 1 82.94 120 ILE B CA 1
ATOM 2373 C C . ILE B 1 120 ? 20.469 7.02 14.195 1 82.94 120 ILE B C 1
ATOM 2375 O O . ILE B 1 120 ? 20.578 7.762 15.18 1 82.94 120 ILE B O 1
ATOM 2379 N N . TYR B 1 121 ? 21.094 7.211 13.117 1 81.62 121 TYR B N 1
ATOM 2380 C CA . TYR B 1 121 ? 22.094 8.258 13.016 1 81.62 121 TYR B CA 1
ATOM 2381 C C . TYR B 1 121 ? 21.453 9.641 13.047 1 81.62 121 TYR B C 1
ATOM 2383 O O . TYR B 1 121 ? 21.766 10.461 13.914 1 81.62 121 TYR B O 1
ATOM 2391 N N . HIS B 1 122 ? 20.562 9.875 12.219 1 83 122 HIS B N 1
ATOM 2392 C CA . HIS B 1 122 ? 19.953 11.195 12.109 1 83 122 HIS B CA 1
ATOM 2393 C C . HIS B 1 122 ? 18.984 11.453 13.25 1 83 122 HIS B C 1
ATOM 2395 O O . HIS B 1 122 ? 18.812 12.594 13.688 1 83 122 HIS B O 1
ATOM 2401 N N . GLY B 1 123 ? 18.359 10.438 13.688 1 77.06 123 GLY B N 1
ATOM 2402 C CA . GLY B 1 123 ? 17.469 10.602 14.828 1 77.06 123 GLY B CA 1
ATOM 2403 C C . GLY B 1 123 ? 18.188 11.062 16.078 1 77.06 123 GLY B C 1
ATOM 2404 O O . GLY B 1 123 ? 17.734 11.984 16.766 1 77.06 123 GLY B O 1
ATOM 2405 N N . ARG B 1 124 ? 19.281 10.492 16.359 1 82.12 124 ARG B N 1
ATOM 2406 C CA . ARG B 1 124 ? 20.094 10.875 17.516 1 82.12 124 ARG B CA 1
ATOM 2407 C C . ARG B 1 124 ? 20.609 12.305 17.375 1 82.12 124 ARG B C 1
ATOM 2409 O O . ARG B 1 124 ? 20.641 13.055 18.359 1 82.12 124 ARG B O 1
ATOM 2416 N N . LEU B 1 125 ? 20.906 12.609 16.188 1 82.88 125 LEU B N 1
ATOM 2417 C CA . LEU B 1 125 ? 21.438 13.938 15.922 1 82.88 125 LEU B CA 1
ATOM 2418 C C . LEU B 1 125 ? 20.375 15.008 16.125 1 82.88 125 LEU B C 1
ATOM 2420 O O . LEU B 1 125 ? 20.656 16.078 16.672 1 82.88 125 LEU B O 1
ATOM 2424 N N . ILE B 1 126 ? 19.219 14.75 15.766 1 82.31 126 ILE B N 1
ATOM 2425 C CA . ILE B 1 126 ? 18.109 15.695 15.875 1 82.31 126 ILE B CA 1
ATOM 2426 C C . ILE B 1 126 ? 17.781 15.922 17.344 1 82.31 126 ILE B C 1
ATOM 2428 O O . ILE B 1 126 ? 17.547 17.062 17.766 1 82.31 126 ILE B O 1
ATOM 2432 N N . VAL B 1 127 ? 17.797 14.867 18.109 1 79.69 127 VAL B N 1
ATOM 2433 C CA . VAL B 1 127 ? 17.516 14.977 19.531 1 79.69 127 VAL B CA 1
ATOM 2434 C C . VAL B 1 127 ? 18.562 15.852 20.203 1 79.69 127 VAL B C 1
ATOM 2436 O O . VAL B 1 127 ? 18.234 16.766 20.953 1 79.69 127 VAL B O 1
ATOM 2439 N N . LYS B 1 128 ? 19.812 15.625 19.906 1 85.81 128 LYS B N 1
ATOM 2440 C CA . LYS B 1 128 ? 20.922 16.375 20.469 1 85.81 128 LYS B CA 1
ATOM 2441 C C . LYS B 1 128 ? 20.828 17.859 20.094 1 85.81 128 LYS B C 1
ATOM 2443 O O . LYS B 1 128 ? 21 18.734 20.953 1 85.81 128 LYS B O 1
ATOM 2448 N N . LEU B 1 129 ? 20.562 18.094 18.906 1 85.69 129 LEU B N 1
ATOM 2449 C CA . LEU B 1 129 ? 20.516 19.453 18.406 1 85.69 129 LEU B CA 1
ATOM 2450 C C . LEU B 1 129 ? 19.312 20.203 18.953 1 85.69 129 LEU B C 1
ATOM 2452 O O . LEU B 1 129 ? 19.359 21.422 19.156 1 85.69 129 LEU B O 1
ATOM 2456 N N . ASN B 1 130 ? 18.188 19.531 19.047 1 81.12 130 ASN B N 1
ATOM 2457 C CA . ASN B 1 130 ? 17 20.125 19.656 1 81.12 130 ASN B CA 1
ATOM 2458 C C . ASN B 1 130 ? 17.281 20.625 21.062 1 81.12 130 ASN B C 1
ATOM 2460 O O . ASN B 1 130 ? 16.797 21.688 21.469 1 81.12 130 ASN B O 1
ATOM 2464 N N . GLU B 1 131 ? 18.031 19.922 21.875 1 84.69 131 GLU B N 1
ATOM 2465 C CA . GLU B 1 131 ? 18.453 20.312 23.219 1 84.69 131 GLU B CA 1
ATOM 2466 C C . GLU B 1 131 ? 19.297 21.578 23.188 1 84.69 131 GLU B C 1
ATOM 2468 O O . GLU B 1 131 ? 19.312 22.359 24.156 1 84.69 131 GLU B O 1
ATOM 2473 N N . GLN B 1 132 ? 19.906 21.766 22.125 1 89.62 132 GLN B N 1
ATOM 2474 C CA . GLN B 1 132 ? 20.781 22.922 21.969 1 89.62 132 GLN B CA 1
ATOM 2475 C C . GLN B 1 132 ? 20.047 24.062 21.234 1 89.62 132 GLN B C 1
ATOM 2477 O O . GLN B 1 132 ? 20.656 25.094 20.922 1 89.62 132 GLN B O 1
ATOM 2482 N N . ASN B 1 133 ? 18.844 23.812 20.812 1 83.31 133 ASN B N 1
ATOM 2483 C CA . ASN B 1 133 ? 17.984 24.781 20.141 1 83.31 133 ASN B CA 1
ATOM 2484 C C . ASN B 1 133 ? 18.562 25.188 18.781 1 83.31 133 ASN B C 1
ATOM 2486 O O . ASN B 1 133 ? 18.531 26.375 18.422 1 83.31 133 ASN B O 1
ATOM 2490 N N . LYS B 1 134 ? 19.312 24.359 18.156 1 87.94 134 LYS B N 1
ATOM 2491 C CA . LYS B 1 134 ? 19.875 24.594 16.828 1 87.94 134 LYS B CA 1
ATOM 2492 C C . LYS B 1 134 ? 18.891 24.172 15.734 1 87.94 134 LYS B C 1
ATOM 2494 O O . LYS B 1 134 ? 19.109 23.156 15.062 1 87.94 134 LYS B O 1
ATOM 2499 N N . PHE B 1 135 ? 17.922 24.953 15.391 1 81.69 135 PHE B N 1
ATOM 2500 C CA . PHE B 1 135 ? 16.797 24.594 14.555 1 81.69 135 PHE B CA 1
ATOM 2501 C C . PHE B 1 135 ? 17.172 24.594 13.078 1 81.69 135 PHE B C 1
ATOM 2503 O O . PHE B 1 135 ? 16.656 23.812 12.289 1 81.69 135 PHE B O 1
ATOM 2510 N N . ASP B 1 136 ? 18.125 25.406 12.758 1 84.94 136 ASP B N 1
ATOM 2511 C CA . ASP B 1 136 ? 18.562 25.469 11.367 1 84.94 136 ASP B CA 1
ATOM 2512 C C . ASP B 1 136 ? 19.312 24.203 10.969 1 84.94 136 ASP B C 1
ATOM 2514 O O . ASP B 1 136 ? 19.156 23.703 9.859 1 84.94 136 ASP B O 1
ATOM 2518 N N . GLU B 1 137 ? 20.141 23.734 11.844 1 86.44 137 GLU B N 1
ATOM 2519 C CA . GLU B 1 137 ? 20.859 22.484 11.586 1 86.44 137 GLU B CA 1
ATOM 2520 C C . GLU B 1 137 ? 19.906 21.297 11.508 1 86.44 137 GLU B C 1
ATOM 2522 O O . GLU B 1 137 ? 20.109 20.391 10.688 1 86.44 137 GLU B O 1
ATOM 2527 N N . ILE B 1 138 ? 18.953 21.281 12.305 1 84 138 ILE B N 1
ATOM 2528 C CA . ILE B 1 138 ? 17.953 20.234 12.312 1 84 138 ILE B CA 1
ATOM 2529 C C . ILE B 1 138 ? 17.25 20.188 10.961 1 84 138 ILE B C 1
ATOM 2531 O O . ILE B 1 138 ? 17.016 19.109 10.414 1 84 138 ILE B O 1
ATOM 2535 N N . LYS B 1 139 ? 17.016 21.312 10.461 1 80.81 139 LYS B N 1
ATOM 2536 C CA . LYS B 1 139 ? 16.359 21.406 9.156 1 80.81 139 LYS B CA 1
ATOM 2537 C C . LYS B 1 139 ? 17.203 20.766 8.07 1 80.81 139 LYS B C 1
ATOM 2539 O O . LYS B 1 139 ? 16.688 20.047 7.215 1 80.81 139 LYS B O 1
ATOM 2544 N N . LYS B 1 140 ? 18.484 21.031 8.172 1 85.31 140 LYS B N 1
ATOM 2545 C CA . LYS B 1 140 ? 19.406 20.453 7.195 1 85.31 140 LYS B CA 1
ATOM 2546 C C . LYS B 1 140 ? 19.453 18.938 7.305 1 85.31 140 LYS B C 1
ATOM 2548 O O . LYS B 1 140 ? 19.484 18.234 6.293 1 85.31 140 LYS B O 1
ATOM 2553 N N . ILE B 1 141 ? 19.469 18.438 8.469 1 85.38 141 ILE B N 1
ATOM 2554 C CA . ILE B 1 141 ? 19.5 17 8.719 1 85.38 141 ILE B CA 1
ATOM 2555 C C . ILE B 1 141 ? 18.219 16.359 8.227 1 85.38 141 ILE B C 1
ATOM 2557 O O . ILE B 1 141 ? 18.234 15.281 7.633 1 85.38 141 ILE B O 1
ATOM 2561 N N . ARG B 1 142 ? 17.141 17 8.383 1 81.44 142 ARG B N 1
ATOM 2562 C CA . ARG B 1 142 ? 15.836 16.469 7.969 1 81.44 142 ARG B CA 1
ATOM 2563 C C . ARG B 1 142 ? 15.773 16.328 6.449 1 81.44 142 ARG B C 1
ATOM 2565 O O . ARG B 1 142 ? 15.172 15.375 5.938 1 81.44 142 ARG B O 1
ATOM 2572 N N . LYS B 1 143 ? 16.438 17.234 5.816 1 83.56 143 LYS B N 1
ATOM 2573 C CA . LYS B 1 143 ? 16.5 17.141 4.363 1 83.56 143 LYS B CA 1
ATOM 2574 C C . LYS B 1 143 ? 17.281 15.906 3.922 1 83.56 143 LYS B C 1
ATOM 2576 O O . LYS B 1 143 ? 16.891 15.227 2.971 1 83.56 143 LYS B O 1
ATOM 2581 N N . LYS B 1 144 ? 18.328 15.664 4.625 1 86.94 144 LYS B N 1
ATOM 2582 C CA . LYS B 1 144 ? 19.141 14.484 4.324 1 86.94 144 LYS B CA 1
ATOM 2583 C C . LYS B 1 144 ? 18.375 13.203 4.617 1 86.94 144 LYS B C 1
ATOM 2585 O O . LYS B 1 144 ? 18.422 12.258 3.826 1 86.94 144 LYS B O 1
ATOM 2590 N N . THR B 1 145 ? 17.703 13.156 5.754 1 88.12 145 THR B N 1
ATOM 2591 C CA . THR B 1 145 ? 16.891 11.992 6.129 1 88.12 145 THR B CA 1
ATOM 2592 C C . THR B 1 145 ? 15.805 11.734 5.094 1 88.12 145 THR B C 1
ATOM 2594 O O . THR B 1 145 ? 15.492 10.578 4.801 1 88.12 145 THR B O 1
ATOM 2597 N N . HIS B 1 146 ? 15.398 12.82 4.582 1 86.25 146 HIS B N 1
ATOM 2598 C CA . HIS B 1 146 ? 14.344 12.703 3.588 1 86.25 146 HIS B CA 1
ATOM 2599 C C . HIS B 1 146 ? 14.852 12.047 2.311 1 86.25 146 HIS B C 1
ATOM 2601 O O . HIS B 1 146 ? 14.125 11.297 1.659 1 86.25 146 HIS B O 1
ATOM 2607 N N . VAL B 1 147 ? 16.078 12.312 1.951 1 89.62 147 VAL B N 1
ATOM 2608 C CA . VAL B 1 147 ? 16.672 11.727 0.753 1 89.62 147 VAL B CA 1
ATOM 2609 C C . VAL B 1 147 ? 16.844 10.219 0.945 1 89.62 147 VAL B C 1
ATOM 2611 O O . VAL B 1 147 ? 16.578 9.438 0.029 1 89.62 147 VAL B O 1
ATOM 2614 N N . PHE B 1 148 ? 17.25 9.797 2.121 1 92.62 148 PHE B N 1
ATOM 2615 C CA . PHE B 1 148 ? 17.406 8.383 2.42 1 92.62 148 PHE B CA 1
ATOM 2616 C C . PHE B 1 148 ? 16.062 7.66 2.371 1 92.62 148 PHE B C 1
ATOM 2618 O O . PHE B 1 148 ? 15.992 6.504 1.944 1 92.62 148 PHE B O 1
ATOM 2625 N N . SER B 1 149 ? 15.109 8.391 2.773 1 92.06 149 SER B N 1
ATOM 2626 C CA . SER B 1 149 ? 13.781 7.785 2.723 1 92.06 149 SER B CA 1
ATOM 2627 C C . SER B 1 149 ? 13.305 7.609 1.283 1 92.06 149 SER B C 1
ATOM 2629 O O . SER B 1 149 ? 12.602 6.652 0.97 1 92.06 149 SER B O 1
ATOM 2631 N N . PHE B 1 150 ? 13.734 8.469 0.46 1 94.56 150 PHE B N 1
ATOM 2632 C CA . PHE B 1 150 ? 13.398 8.344 -0.953 1 94.56 150 PHE B CA 1
ATOM 2633 C C . PHE B 1 150 ? 14.094 7.141 -1.575 1 94.56 150 PHE B C 1
ATOM 2635 O O . PHE B 1 150 ? 13.484 6.395 -2.342 1 94.56 150 PHE B O 1
ATOM 2642 N N . ILE B 1 151 ? 15.305 6.988 -1.236 1 96.38 151 ILE B N 1
ATOM 2643 C CA . ILE B 1 151 ? 16.094 5.875 -1.74 1 96.38 151 ILE B CA 1
ATOM 2644 C C . ILE B 1 151 ? 15.477 4.555 -1.292 1 96.38 151 ILE B C 1
ATOM 2646 O O . ILE B 1 151 ? 15.344 3.621 -2.088 1 96.38 151 ILE B O 1
ATOM 2650 N N . THR B 1 152 ? 15.117 4.508 -0.041 1 96.75 152 THR B N 1
ATOM 2651 C CA . THR B 1 152 ? 14.5 3.291 0.478 1 96.75 152 THR B CA 1
ATOM 2652 C C . THR B 1 152 ? 13.156 3.031 -0.201 1 96.75 152 THR B C 1
ATOM 2654 O O . THR B 1 152 ? 12.789 1.88 -0.444 1 96.75 152 THR B O 1
ATOM 2657 N N . MET B 1 153 ? 12.469 4.062 -0.55 1 97.25 153 MET B N 1
ATOM 2658 C CA . MET B 1 153 ? 11.203 3.91 -1.258 1 97.25 153 MET B CA 1
ATOM 2659 C C . MET B 1 153 ? 11.422 3.322 -2.648 1 97.25 153 MET B C 1
ATOM 2661 O O . MET B 1 153 ? 10.688 2.424 -3.07 1 97.25 153 MET B O 1
ATOM 2665 N N . ILE B 1 154 ? 12.406 3.77 -3.346 1 97.94 154 ILE B N 1
ATOM 2666 C CA . ILE B 1 154 ? 12.742 3.264 -4.672 1 97.94 154 ILE B CA 1
ATOM 2667 C C . ILE B 1 154 ? 13.133 1.79 -4.578 1 97.94 154 ILE B C 1
ATOM 2669 O O . ILE B 1 154 ? 12.719 0.979 -5.41 1 97.94 154 ILE B O 1
ATOM 2673 N N . LEU B 1 155 ? 13.914 1.484 -3.566 1 98.31 155 LEU B N 1
ATOM 2674 C CA . LEU B 1 155 ? 14.328 0.102 -3.355 1 98.31 155 LEU B CA 1
ATOM 2675 C C . LEU B 1 155 ? 13.125 -0.802 -3.131 1 98.31 155 LEU B C 1
ATOM 2677 O O . LEU B 1 155 ? 13.094 -1.934 -3.621 1 98.31 155 LEU B O 1
ATOM 2681 N N . MET B 1 156 ? 12.188 -0.312 -2.412 1 98.56 156 MET B N 1
ATOM 2682 C CA . MET B 1 156 ? 10.977 -1.086 -2.152 1 98.56 156 MET B CA 1
ATOM 2683 C C . MET B 1 156 ? 10.234 -1.396 -3.449 1 98.56 156 MET B C 1
ATOM 2685 O O . MET B 1 156 ? 9.758 -2.518 -3.646 1 98.56 156 MET B O 1
ATOM 2689 N N . VAL B 1 157 ? 10.141 -0.448 -4.32 1 98.56 157 VAL B N 1
ATOM 2690 C CA . VAL B 1 157 ? 9.445 -0.624 -5.59 1 98.56 157 VAL B CA 1
ATOM 2691 C C . VAL B 1 157 ? 10.188 -1.645 -6.449 1 98.56 157 VAL B C 1
ATOM 2693 O O . VAL B 1 157 ? 9.57 -2.498 -7.086 1 98.56 157 VAL B O 1
ATOM 2696 N N . ILE B 1 158 ? 11.477 -1.583 -6.441 1 98.62 158 ILE B N 1
ATOM 2697 C CA . ILE B 1 158 ? 12.297 -2.525 -7.188 1 98.62 158 ILE B CA 1
ATOM 2698 C C . ILE B 1 158 ? 12.102 -3.936 -6.637 1 98.62 158 ILE B C 1
ATOM 2700 O O . ILE B 1 158 ? 11.984 -4.898 -7.398 1 98.62 158 ILE B O 1
ATOM 2704 N N . ILE B 1 159 ? 12.086 -4.074 -5.32 1 98.56 159 ILE B N 1
ATOM 2705 C CA . ILE B 1 159 ? 11.891 -5.363 -4.668 1 98.56 159 ILE B CA 1
ATOM 2706 C C . ILE B 1 159 ? 10.523 -5.934 -5.051 1 98.56 159 ILE B C 1
ATOM 2708 O O . ILE B 1 159 ? 10.398 -7.125 -5.336 1 98.56 159 ILE B O 1
ATOM 2712 N N . VAL B 1 160 ? 9.492 -5.094 -5.086 1 98.44 160 VAL B N 1
ATOM 2713 C CA . VAL B 1 160 ? 8.164 -5.535 -5.5 1 98.44 160 VAL B CA 1
ATOM 2714 C C . VAL B 1 160 ? 8.211 -6.047 -6.938 1 98.44 160 VAL B C 1
ATOM 2716 O O . VAL B 1 160 ? 7.621 -7.082 -7.258 1 98.44 160 VAL B O 1
ATOM 2719 N N . LEU B 1 161 ? 8.953 -5.336 -7.781 1 98.12 161 LEU B N 1
ATOM 2720 C CA . LEU B 1 161 ? 9.094 -5.746 -9.172 1 98.12 161 LEU B CA 1
ATOM 2721 C C . LEU B 1 161 ? 9.742 -7.125 -9.266 1 98.12 161 LEU B C 1
ATOM 2723 O O . LEU B 1 161 ? 9.281 -7.98 -10.023 1 98.12 161 LEU B O 1
ATOM 2727 N N . LEU B 1 162 ? 10.789 -7.336 -8.5 1 97.5 162 LEU B N 1
ATOM 2728 C CA . LEU B 1 162 ? 11.492 -8.617 -8.508 1 97.5 162 LEU B CA 1
ATOM 2729 C C . LEU B 1 162 ? 10.578 -9.734 -8.016 1 97.5 162 LEU B C 1
ATOM 2731 O O . LEU B 1 162 ? 10.602 -10.844 -8.562 1 97.5 162 LEU B O 1
ATOM 2735 N N . MET B 1 163 ? 9.812 -9.445 -7.031 1 96.88 163 MET B N 1
ATOM 2736 C CA . MET B 1 163 ? 8.945 -10.477 -6.469 1 96.88 163 MET B CA 1
ATOM 2737 C C . MET B 1 163 ? 7.809 -10.812 -7.43 1 96.88 163 MET B C 1
ATOM 2739 O O . MET B 1 163 ? 7.387 -11.961 -7.516 1 96.88 163 MET B O 1
ATOM 2743 N N . VAL B 1 164 ? 7.293 -9.805 -8.125 1 96.06 164 VAL B N 1
ATOM 2744 C CA . VAL B 1 164 ? 6.289 -10.031 -9.156 1 96.06 164 VAL B CA 1
ATOM 2745 C C . VAL B 1 164 ? 6.887 -10.883 -10.273 1 96.06 164 VAL B C 1
ATOM 2747 O O . VAL B 1 164 ? 6.242 -11.82 -10.766 1 96.06 164 VAL B O 1
ATOM 2750 N N . ALA B 1 165 ? 8.102 -10.57 -10.68 1 94.25 165 ALA B N 1
ATOM 2751 C CA . ALA B 1 165 ? 8.797 -11.352 -11.703 1 94.25 165 ALA B CA 1
ATOM 2752 C C . ALA B 1 165 ? 8.969 -12.805 -11.258 1 94.25 165 ALA B C 1
ATOM 2754 O O . ALA B 1 165 ? 8.797 -13.727 -12.062 1 94.25 165 ALA B O 1
ATOM 2755 N N . LEU B 1 166 ? 9.312 -13 -10.008 1 92 166 LEU B N 1
ATOM 2756 C CA . LEU B 1 166 ? 9.469 -14.344 -9.461 1 92 166 LEU B CA 1
ATOM 2757 C C . LEU B 1 166 ? 8.188 -15.148 -9.633 1 92 166 LEU B C 1
ATOM 2759 O O . LEU B 1 166 ? 8.234 -16.344 -9.93 1 92 166 LEU B O 1
ATOM 2763 N N . ARG B 1 167 ? 7.07 -14.531 -9.516 1 87.31 167 ARG B N 1
ATOM 2764 C CA . ARG B 1 167 ? 5.773 -15.195 -9.625 1 87.31 167 ARG B CA 1
ATOM 2765 C C . ARG B 1 167 ? 5.512 -15.648 -11.062 1 87.31 167 ARG B C 1
ATOM 2767 O O . ARG B 1 167 ? 4.906 -16.703 -11.281 1 87.31 167 ARG B O 1
ATOM 2774 N N . VAL B 1 168 ? 5.941 -14.875 -12 1 84.81 168 VAL B N 1
ATOM 2775 C CA . VAL B 1 168 ? 5.684 -15.188 -13.406 1 84.81 168 VAL B CA 1
ATOM 2776 C C . VAL B 1 168 ? 6.641 -16.281 -13.875 1 84.81 168 VAL B C 1
ATOM 2778 O O . VAL B 1 168 ? 6.27 -17.125 -14.688 1 84.81 168 VAL B O 1
ATOM 2781 N N . TYR B 1 169 ? 7.797 -16.281 -13.391 1 76.56 169 TYR B N 1
ATOM 2782 C CA . TYR B 1 169 ? 8.812 -17.219 -13.859 1 76.56 169 TYR B CA 1
ATOM 2783 C C . TYR B 1 169 ? 8.758 -18.516 -13.055 1 76.56 169 TYR B C 1
ATOM 2785 O O . TYR B 1 169 ? 9.453 -19.484 -13.383 1 76.56 169 TYR B O 1
ATOM 2793 N N . TYR B 1 170 ? 7.941 -18.422 -11.953 1 72.44 170 TYR B N 1
ATOM 2794 C CA . TYR B 1 170 ? 7.73 -19.641 -11.195 1 72.44 170 TYR B CA 1
ATOM 2795 C C . TYR B 1 170 ? 6.48 -20.375 -11.672 1 72.44 170 TYR B C 1
ATOM 2797 O O . TYR B 1 170 ? 5.441 -19.75 -11.906 1 72.44 170 TYR B O 1
#

Nearest PDB structures (foldseek):
  8w6f-assembly1_A  TM=5.269E-01  e=6.422E+00  artificial sequences
  8w6f-assembly1_A  TM=5.265E-01  e=4.853E+00  artificial sequences